Protein AF-A0AAE0WVE8-F1 (afdb_monomer_lite)

pLDDT: mean 78.85, std 18.64, range [25.7, 98.19]

Organism: NCBI:txid574656

Foldseek 3Di:
DDPQVLQPALQAWGWDDWDPPPPPPDDTDTDTDDADPAWQLVVLVVCVFQFADQLVLLQQLLSLLLSQCCQQQQFHDPQLPCLDPPPVGHHDPPAFHKAQQDDAGNQWGAHAFDDDPPDDTAPGGHIHGDDSPQMDTAPHQVGKDALCVRPPPPCPVPPRLLFALLNDPPRPHVIDGRQHLRVLLSSLQNSLCNQGSDGVLLLLLQWDQDPVSPVRRPPDSVVPDVVVSLVSLQSLLDPPGDPPHHHQLNSGDPVHDSLSSVLSVLSSHRDPSRHGSSVSSSVSSQVVQQVLLVVLPAHPVRLVVLVVQLVVLVVVLVVCVVVVVPPSNVCSVPPVNVVSVVVNVSSVVSQSVNPHSPPDDDDDDDDDDDDD

Sequence (372 aa):
MDVGDLLNHPNLVQLLEYDDTDGTRTSKRTKWEYCNAGTLNQLILVQDGEGLPESFIWHTIISLLRASTYLVTGRQALTATDCQLADDLEPIRGWKPISHNFIHPANVFYCHPKPVAGFKNLTYGTCKLGNFEKCTVFKNWNDKRDVIQLWDQDLEGEYTGYEAPELSSYWPQAEIAPGGLGDVWSIGACAVAMMTSRPIWELVMRQDITSDMISRRDEDWRTVVPTERFNRLAAMCRPDLPAGCTTLQQALPFTYSPVLRSIVEQMVFPGQYRPPPEFLLPQVMEEFALHCGRAEGLSLRAMDDVREQLIDAQAELVMTREAGDAETAKTLRSDTIPLLEERLANGVRGQDTYGSAEEYVSDLEIEDAVLG

Structure (mmCIF, N/CA/C/O backbone):
data_AF-A0AAE0WVE8-F1
#
_entry.id   AF-A0AAE0WVE8-F1
#
loop_
_atom_site.group_PDB
_atom_site.id
_atom_site.type_symbol
_atom_site.label_atom_id
_atom_site.label_alt_id
_atom_site.label_comp_id
_atom_site.label_asym_id
_atom_site.label_entity_id
_atom_site.label_seq_id
_atom_site.pdbx_PDB_ins_code
_atom_site.Cartn_x
_atom_site.Cartn_y
_atom_site.Cartn_z
_atom_site.occupancy
_atom_site.B_iso_or_equiv
_atom_site.auth_seq_id
_atom_site.auth_comp_id
_atom_site.auth_asym_id
_atom_site.auth_atom_id
_atom_site.pdbx_PDB_model_num
ATOM 1 N N . MET A 1 1 ? 1.994 0.041 27.820 1.00 57.38 1 MET A N 1
ATOM 2 C CA . MET A 1 1 ? 1.222 -0.317 26.623 1.00 57.38 1 MET A CA 1
ATOM 3 C C . MET A 1 1 ? 1.237 -1.824 26.565 1.00 57.38 1 MET A C 1
ATOM 5 O O . MET A 1 1 ? 2.333 -2.381 26.598 1.00 57.38 1 MET A O 1
ATOM 9 N N . ASP A 1 2 ? 0.067 -2.450 26.635 1.00 64.19 2 ASP A N 1
ATOM 10 C CA . ASP A 1 2 ? -0.045 -3.890 26.413 1.00 64.19 2 ASP A CA 1
ATOM 11 C C . ASP A 1 2 ? 0.193 -4.181 24.918 1.00 64.19 2 ASP A C 1
ATOM 13 O O . ASP A 1 2 ? -0.050 -3.322 24.069 1.00 64.19 2 ASP A O 1
ATOM 17 N N . VAL A 1 3 ? 0.698 -5.367 24.578 1.00 64.69 3 VAL A N 1
ATOM 18 C CA . VAL A 1 3 ? 0.925 -5.769 23.178 1.00 64.69 3 VAL A CA 1
ATOM 19 C C . VAL A 1 3 ? -0.407 -5.853 22.424 1.00 64.69 3 VAL A C 1
ATOM 21 O O . VAL A 1 3 ? -0.454 -5.538 21.237 1.00 64.69 3 VAL A O 1
ATOM 24 N N . GLY A 1 4 ? -1.497 -6.207 23.116 1.00 62.56 4 GLY A N 1
ATOM 25 C CA . GLY A 1 4 ? -2.850 -6.201 22.550 1.00 62.56 4 GLY A CA 1
ATOM 26 C C . GLY A 1 4 ? -3.325 -4.808 22.119 1.00 62.56 4 GLY A C 1
ATOM 27 O O . GLY A 1 4 ? -3.967 -4.679 21.079 1.00 62.56 4 GLY A O 1
ATOM 28 N N . ASP A 1 5 ? -2.934 -3.759 22.850 1.00 71.38 5 ASP A N 1
ATOM 29 C CA . ASP A 1 5 ? -3.285 -2.370 22.519 1.00 71.38 5 ASP A CA 1
ATOM 30 C C . ASP A 1 5 ? -2.482 -1.835 21.323 1.00 71.38 5 ASP A C 1
ATOM 32 O O . ASP A 1 5 ? -2.934 -0.923 20.631 1.00 71.38 5 ASP A O 1
ATOM 36 N N . LEU A 1 6 ? -1.290 -2.396 21.077 1.00 78.94 6 LEU A N 1
ATOM 37 C CA . LEU A 1 6 ? -0.384 -1.968 20.006 1.00 78.94 6 LEU A CA 1
ATOM 38 C C . LEU A 1 6 ? -0.933 -2.286 18.610 1.00 78.94 6 LEU A C 1
ATOM 40 O O . LEU A 1 6 ? -0.649 -1.566 17.660 1.00 78.94 6 LEU A O 1
ATOM 44 N N . LEU A 1 7 ? -1.680 -3.384 18.474 1.00 82.94 7 LEU A N 1
ATOM 45 C CA . LEU A 1 7 ? -2.221 -3.866 17.196 1.00 82.94 7 LEU A CA 1
ATOM 46 C C . LEU A 1 7 ? -3.741 -3.678 17.111 1.00 82.94 7 LEU A C 1
ATOM 48 O O . LEU A 1 7 ? -4.426 -4.391 16.376 1.00 82.94 7 LEU A O 1
ATOM 52 N N . ASN A 1 8 ? -4.274 -2.720 17.868 1.00 85.50 8 ASN A N 1
ATOM 53 C CA . ASN A 1 8 ? -5.694 -2.407 17.884 1.00 85.50 8 ASN A CA 1
ATOM 54 C C . ASN A 1 8 ? -6.029 -1.354 16.815 1.00 85.50 8 ASN A C 1
ATOM 56 O O . ASN A 1 8 ? -6.117 -0.159 17.099 1.00 85.50 8 ASN A O 1
ATOM 60 N N . HIS A 1 9 ? -6.180 -1.807 15.569 1.00 89.44 9 HIS A N 1
ATOM 61 C CA . HIS A 1 9 ? -6.560 -0.971 14.431 1.00 89.44 9 HIS A CA 1
ATOM 62 C C . HIS A 1 9 ? -7.439 -1.774 13.452 1.00 89.44 9 HIS A C 1
ATOM 64 O O . HIS A 1 9 ? -7.144 -2.944 13.197 1.00 89.44 9 HIS A O 1
ATOM 70 N N . PRO A 1 10 ? -8.493 -1.186 12.846 1.00 90.12 10 PRO A N 1
ATOM 71 C CA . PRO A 1 10 ? -9.434 -1.914 11.984 1.00 90.12 10 PRO A CA 1
ATOM 72 C C . PRO A 1 10 ? -8.790 -2.576 10.758 1.00 90.12 10 PRO A C 1
ATOM 74 O O . PRO A 1 10 ? -9.297 -3.589 10.281 1.00 90.12 10 PRO A O 1
ATOM 77 N N . ASN A 1 11 ? -7.676 -2.029 10.263 1.00 94.38 11 ASN A N 1
ATOM 78 C CA . ASN A 1 11 ? -6.908 -2.592 9.147 1.00 94.38 11 ASN A CA 1
ATOM 79 C C . ASN A 1 11 ? -5.684 -3.417 9.579 1.00 94.38 11 ASN A C 1
ATOM 81 O O . ASN A 1 11 ? -4.836 -3.711 8.741 1.00 94.38 11 ASN A O 1
ATOM 85 N N . LEU A 1 12 ? -5.571 -3.796 10.854 1.00 95.12 12 LEU A N 1
ATOM 86 C CA . LEU A 1 12 ? -4.576 -4.756 11.337 1.00 95.12 12 LEU A CA 1
ATOM 87 C C . LEU A 1 12 ? -5.271 -6.036 11.814 1.00 95.12 12 LEU A C 1
ATOM 89 O O . LEU A 1 12 ? -6.396 -6.001 12.316 1.00 95.12 12 LEU A O 1
ATOM 93 N N . VAL A 1 13 ? -4.604 -7.178 11.644 1.00 94.75 13 VAL A N 1
ATOM 94 C CA . VAL A 1 13 ? -5.034 -8.440 12.260 1.00 94.75 13 VAL A CA 1
ATOM 95 C C . VAL A 1 13 ? -4.760 -8.356 13.759 1.00 94.75 13 VAL A C 1
ATOM 97 O O . VAL A 1 13 ? -3.609 -8.220 14.180 1.00 94.75 13 VAL A O 1
ATOM 100 N N . GLN A 1 14 ? -5.817 -8.439 14.564 1.00 91.88 14 GLN A N 1
ATOM 101 C CA . GLN A 1 14 ? -5.716 -8.225 16.004 1.00 91.88 14 GLN A CA 1
ATOM 102 C C . GLN A 1 14 ? -5.069 -9.423 16.716 1.00 91.88 14 GLN A C 1
ATOM 104 O O . GLN A 1 14 ? -5.429 -10.580 16.475 1.00 91.88 14 GLN A O 1
ATOM 109 N N . LEU A 1 15 ? -4.148 -9.145 17.643 1.00 90.69 15 LEU A N 1
ATOM 110 C CA . LEU A 1 15 ? -3.674 -10.129 18.615 1.00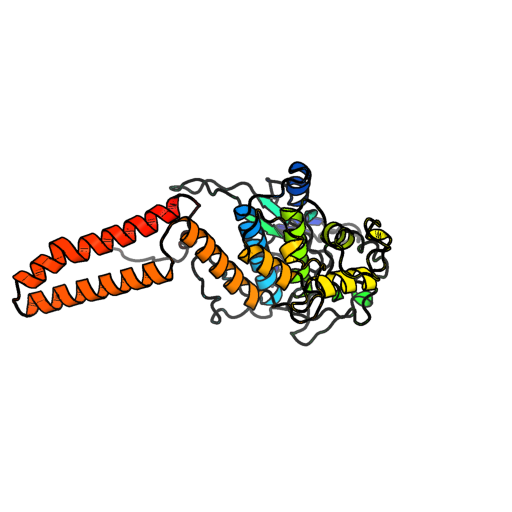 90.69 15 LEU A CA 1
ATOM 111 C C . LEU A 1 15 ? -4.709 -10.244 19.742 1.00 90.69 15 LEU A C 1
ATOM 113 O O . LEU A 1 15 ? -4.955 -9.276 20.457 1.00 90.69 15 LEU A O 1
ATOM 117 N N . LEU A 1 16 ? -5.314 -11.421 19.892 1.00 89.88 16 LEU A N 1
ATOM 118 C CA . LEU A 1 16 ? -6.364 -11.680 20.882 1.00 89.88 16 LEU A CA 1
ATOM 119 C C . LEU A 1 16 ? -5.794 -12.177 22.211 1.00 89.88 16 LEU A C 1
ATOM 121 O O . LEU A 1 16 ? -6.296 -11.827 23.273 1.00 89.88 16 LEU A O 1
ATOM 125 N N . GLU A 1 17 ? -4.768 -13.025 22.151 1.00 86.38 17 GLU A N 1
ATOM 126 C CA . GLU A 1 17 ? -4.174 -13.633 23.340 1.00 86.38 17 GLU A CA 1
ATOM 127 C C . GLU A 1 17 ? -2.689 -13.904 23.110 1.00 86.38 17 GLU A C 1
ATOM 129 O O . GLU A 1 17 ? -2.288 -14.401 22.052 1.00 86.38 17 GLU A O 1
ATOM 134 N N . TYR A 1 18 ? -1.882 -13.607 24.124 1.00 83.69 18 TYR A N 1
ATOM 135 C CA . TYR A 1 18 ? -0.473 -13.968 24.188 1.00 83.69 18 TYR A CA 1
ATOM 136 C C . TYR A 1 18 ? -0.259 -14.821 25.435 1.00 83.69 18 TYR A C 1
ATOM 138 O O . TYR A 1 18 ? -0.449 -14.345 26.554 1.00 83.69 18 TYR A O 1
ATOM 146 N N . ASP A 1 19 ? 0.114 -16.082 25.229 1.00 79.25 19 ASP A N 1
ATOM 147 C CA . ASP A 1 19 ? 0.373 -17.026 26.305 1.00 79.25 19 ASP A CA 1
ATOM 148 C C . ASP A 1 19 ? 1.883 -17.272 26.450 1.00 79.25 19 ASP A C 1
ATOM 150 O O . ASP A 1 19 ? 2.543 -17.796 25.543 1.00 79.25 19 ASP A O 1
ATOM 154 N N . ASP A 1 20 ? 2.414 -16.871 27.607 1.00 70.88 20 ASP A N 1
ATOM 155 C CA . ASP A 1 20 ? 3.811 -17.055 28.028 1.00 70.88 20 ASP A CA 1
ATOM 156 C C . ASP A 1 20 ? 3.927 -18.060 29.192 1.00 70.88 20 ASP A C 1
ATOM 158 O O . ASP A 1 20 ? 4.916 -18.057 29.925 1.00 70.88 20 ASP A O 1
ATOM 162 N N . THR A 1 21 ? 2.896 -18.887 29.431 1.00 59.44 21 THR A N 1
ATOM 163 C CA . THR A 1 21 ? 2.769 -19.657 30.685 1.00 59.44 21 THR A CA 1
ATOM 164 C C . THR A 1 21 ? 3.614 -20.923 30.807 1.00 59.44 21 THR A C 1
ATOM 166 O O . THR A 1 21 ? 3.564 -21.568 31.853 1.00 59.44 21 THR A O 1
ATOM 169 N N . ASP A 1 22 ? 4.499 -21.237 29.862 1.00 53.44 22 ASP A N 1
ATOM 170 C CA . ASP A 1 22 ? 5.441 -22.343 30.042 1.00 53.44 22 ASP A CA 1
ATOM 171 C C . ASP A 1 22 ? 6.838 -21.824 30.402 1.00 53.44 22 ASP A C 1
ATOM 173 O O . ASP A 1 22 ? 7.699 -21.603 29.547 1.00 53.44 22 ASP A O 1
ATOM 177 N N . GLY A 1 23 ? 7.116 -21.752 31.713 1.00 53.97 23 GLY A N 1
ATOM 178 C CA . GLY A 1 23 ? 8.468 -21.603 32.283 1.00 53.97 23 GLY A CA 1
ATOM 179 C C . GLY A 1 23 ? 9.484 -22.653 31.783 1.00 53.97 23 GLY A C 1
ATOM 180 O O . GLY A 1 23 ? 10.673 -22.582 32.093 1.00 53.97 23 GLY A O 1
ATOM 181 N N . THR A 1 24 ? 9.037 -23.608 30.966 1.00 56.47 24 THR A N 1
ATOM 182 C CA . THR A 1 24 ? 9.818 -24.505 30.117 1.00 56.47 24 THR A CA 1
ATOM 183 C C . THR A 1 24 ? 9.923 -23.985 28.676 1.00 56.47 24 THR A C 1
ATOM 185 O O . THR A 1 24 ? 9.326 -24.557 27.775 1.00 56.47 24 THR A O 1
ATOM 188 N N . ARG A 1 25 ? 10.706 -22.922 28.456 1.00 54.53 25 ARG A N 1
ATOM 189 C CA . ARG A 1 25 ? 11.501 -22.536 27.256 1.00 54.53 25 ARG A CA 1
ATOM 190 C C . ARG A 1 25 ? 11.090 -22.907 25.803 1.00 54.53 25 ARG A C 1
ATOM 192 O O . ARG A 1 25 ? 11.919 -22.685 24.927 1.00 54.53 25 ARG A O 1
ATOM 199 N N . THR A 1 26 ? 9.914 -23.455 25.485 1.00 56.06 26 THR A N 1
ATOM 200 C CA . THR A 1 26 ? 9.735 -24.202 24.217 1.00 56.06 26 THR A CA 1
ATOM 201 C C . THR A 1 26 ? 8.482 -23.924 23.390 1.00 56.06 26 THR A C 1
ATOM 203 O O . THR A 1 26 ? 8.508 -24.273 22.214 1.00 56.06 26 THR A O 1
ATOM 206 N N . SER A 1 27 ? 7.447 -23.215 23.859 1.00 58.38 27 SER A N 1
ATOM 207 C CA . SER A 1 27 ? 6.465 -22.662 22.907 1.00 58.38 27 SER A CA 1
ATOM 208 C C . SER A 1 27 ? 5.710 -21.456 23.447 1.00 58.38 27 SER A C 1
ATOM 210 O O . SER A 1 27 ? 4.809 -21.606 24.265 1.00 58.38 27 SER A O 1
ATOM 212 N N . LYS A 1 28 ? 6.031 -20.269 22.927 1.00 73.56 28 LYS A N 1
ATOM 213 C CA . LYS A 1 28 ? 5.151 -19.101 23.023 1.00 73.56 28 LYS A CA 1
ATOM 214 C C . LYS A 1 28 ? 3.981 -19.310 22.071 1.00 73.56 28 LYS A C 1
ATOM 216 O O . LYS A 1 28 ? 4.210 -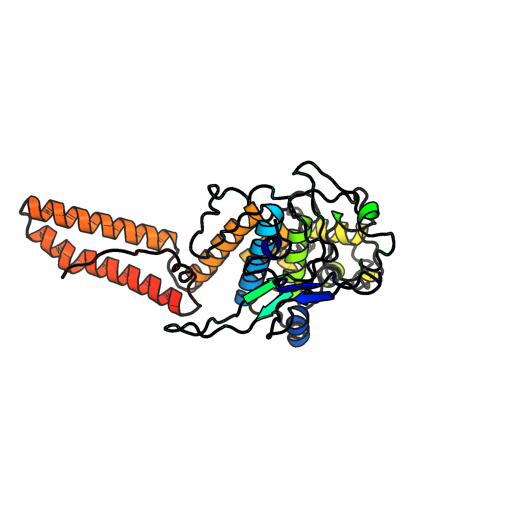19.652 20.908 1.00 73.56 28 LYS A O 1
ATOM 221 N N . ARG A 1 29 ? 2.747 -19.128 22.539 1.00 81.69 29 ARG A N 1
ATOM 222 C CA . ARG A 1 29 ? 1.551 -19.261 21.695 1.00 81.69 29 ARG A CA 1
ATOM 223 C C . ARG A 1 29 ? 0.850 -17.919 21.588 1.00 81.69 29 ARG A C 1
ATOM 225 O O . ARG A 1 29 ? 0.619 -17.244 22.583 1.00 81.69 29 ARG A O 1
ATOM 232 N N . THR A 1 30 ? 0.508 -17.546 20.364 1.00 86.75 30 THR A N 1
ATOM 233 C CA . THR A 1 30 ? -0.283 -16.353 20.069 1.00 86.75 30 THR A CA 1
ATOM 234 C C . THR A 1 30 ? -1.596 -16.774 19.431 1.00 86.75 30 THR A C 1
ATOM 236 O O . THR A 1 30 ? -1.623 -17.675 18.588 1.00 86.75 30 THR A O 1
ATOM 239 N N . LYS A 1 31 ? -2.697 -16.148 19.848 1.00 90.19 31 LYS A N 1
ATOM 240 C CA . LYS A 1 31 ? -4.003 -16.283 19.199 1.00 90.19 31 LYS A CA 1
ATOM 241 C C . LYS A 1 31 ? -4.309 -14.983 18.481 1.00 90.19 31 LYS A C 1
ATOM 243 O O . LYS A 1 31 ? -4.290 -13.917 19.090 1.00 90.19 31 LYS A O 1
ATOM 248 N N . TRP A 1 32 ? -4.605 -15.094 17.197 1.00 92.75 32 TRP A N 1
ATOM 249 C CA . TRP A 1 32 ? -4.880 -13.967 16.317 1.00 92.75 32 TRP A CA 1
ATOM 250 C C . TRP A 1 32 ? -6.325 -14.013 15.842 1.00 92.75 32 TRP A C 1
ATOM 252 O O . TRP A 1 32 ? -6.947 -15.079 15.804 1.00 92.75 32 TRP A O 1
ATOM 262 N N . GLU A 1 33 ? -6.852 -12.854 15.473 1.00 92.81 33 GLU A N 1
ATOM 263 C CA . GLU A 1 33 ? -8.136 -12.740 14.800 1.00 92.81 33 GLU A CA 1
ATOM 264 C C . GLU A 1 33 ? -8.178 -13.604 13.531 1.00 92.81 33 GLU A C 1
ATOM 266 O O . GLU A 1 33 ? -7.255 -13.610 12.715 1.00 92.81 33 GLU A O 1
ATOM 271 N N . TYR A 1 34 ? -9.285 -14.324 13.348 1.00 94.62 34 TYR A N 1
ATOM 272 C CA . TYR A 1 34 ? -9.511 -15.133 12.159 1.00 94.62 34 TYR A CA 1
ATOM 273 C C . TYR A 1 34 ? -10.196 -14.318 11.055 1.00 94.62 34 TYR A C 1
ATOM 275 O O . TYR A 1 34 ? -11.358 -13.928 11.186 1.00 94.62 34 TYR A O 1
ATOM 283 N N . CYS A 1 35 ? -9.488 -14.111 9.945 1.00 95.25 35 CYS A N 1
ATOM 284 C CA . CYS A 1 35 ? -10.018 -13.456 8.751 1.00 95.25 35 CYS A CA 1
ATOM 285 C C . CYS A 1 35 ? -10.673 -14.489 7.822 1.00 95.25 35 CYS A C 1
ATOM 287 O O . CYS A 1 35 ? -10.005 -15.359 7.263 1.00 95.25 35 CYS A O 1
ATOM 289 N N . ASN A 1 36 ? -11.996 -14.418 7.677 1.00 94.44 36 ASN A N 1
ATOM 290 C CA . ASN A 1 36 ? -12.802 -15.492 7.092 1.00 94.44 36 ASN A CA 1
ATOM 291 C C . ASN A 1 36 ? -13.015 -15.417 5.568 1.00 94.44 36 ASN A C 1
ATOM 293 O O . ASN A 1 36 ? -13.713 -16.278 5.042 1.00 94.44 36 ASN A O 1
ATOM 297 N N . ALA A 1 37 ? -12.438 -14.434 4.865 1.00 94.06 37 ALA A N 1
ATOM 298 C CA . ALA A 1 37 ? -12.551 -14.294 3.406 1.00 94.06 37 ALA A CA 1
ATOM 299 C C . ALA A 1 37 ? -11.226 -14.547 2.656 1.00 94.06 37 ALA A C 1
ATOM 301 O O . ALA A 1 37 ? -11.127 -14.266 1.463 1.00 94.06 37 ALA A O 1
ATOM 302 N N . GLY A 1 38 ? -10.222 -15.113 3.335 1.00 94.94 38 GLY A N 1
ATOM 303 C CA . GLY A 1 38 ? -8.957 -15.509 2.716 1.00 94.94 38 GLY A CA 1
ATOM 304 C C . GLY A 1 38 ? -7.943 -14.372 2.586 1.00 94.94 38 GLY A C 1
ATOM 305 O O . GLY A 1 38 ? -8.006 -13.378 3.314 1.00 94.94 38 GLY A O 1
ATOM 306 N N . THR A 1 39 ? -6.977 -14.545 1.681 1.00 97.19 39 THR A N 1
ATOM 307 C CA . THR A 1 39 ? -5.876 -13.592 1.456 1.00 97.19 39 THR A CA 1
ATOM 308 C C . THR A 1 39 ? -5.894 -12.994 0.056 1.00 97.19 39 THR A C 1
ATOM 310 O O . THR A 1 39 ? -6.445 -13.578 -0.881 1.00 97.19 39 THR A O 1
ATOM 313 N N . LEU A 1 40 ? -5.228 -11.850 -0.121 1.00 97.12 40 LEU A N 1
ATOM 314 C CA . LEU A 1 40 ? -5.066 -11.225 -1.435 1.00 97.12 40 LEU A CA 1
ATOM 315 C C . LEU A 1 40 ? -4.391 -12.168 -2.436 1.00 97.12 40 LEU A C 1
ATOM 317 O O . LEU A 1 40 ? -4.772 -12.202 -3.603 1.00 97.12 40 LEU A O 1
ATOM 321 N N . ASN A 1 41 ? -3.441 -12.986 -1.977 1.00 95.75 41 ASN A N 1
ATOM 322 C CA . ASN A 1 41 ? -2.783 -13.978 -2.822 1.00 95.75 41 ASN A CA 1
ATOM 323 C C . ASN A 1 41 ? -3.784 -14.968 -3.436 1.00 95.75 41 ASN A C 1
ATOM 325 O O . ASN A 1 41 ? -3.694 -15.283 -4.618 1.00 95.75 41 ASN A O 1
ATOM 329 N N . GLN A 1 42 ? -4.761 -15.437 -2.654 1.00 95.06 42 GLN A N 1
ATOM 330 C CA . GLN A 1 42 ? -5.795 -16.346 -3.154 1.00 95.06 42 GLN A CA 1
ATOM 331 C C . GLN A 1 42 ? -6.666 -15.669 -4.216 1.00 95.06 42 GLN A C 1
ATOM 333 O O . GLN A 1 42 ? -6.972 -16.290 -5.229 1.00 95.06 42 GLN A O 1
ATOM 338 N N . LEU A 1 43 ? -7.016 -14.393 -4.024 1.00 93.25 43 LEU A N 1
ATOM 339 C CA . LEU A 1 43 ? -7.802 -13.631 -4.998 1.00 93.25 43 LEU A CA 1
ATOM 340 C C . LEU A 1 43 ? -7.037 -13.408 -6.306 1.00 93.25 43 LEU A C 1
ATOM 342 O O . LEU A 1 43 ? -7.594 -13.633 -7.377 1.00 93.25 43 LEU A O 1
ATOM 346 N N . ILE A 1 44 ? -5.760 -13.023 -6.226 1.00 93.56 44 ILE A N 1
ATOM 347 C CA . ILE A 1 44 ? -4.899 -12.811 -7.399 1.00 93.56 44 ILE A CA 1
ATOM 348 C C . ILE A 1 44 ? -4.769 -14.094 -8.230 1.00 93.56 44 ILE A C 1
ATOM 350 O O . ILE A 1 44 ? -4.879 -14.038 -9.454 1.00 93.56 44 ILE A O 1
ATOM 354 N N . LEU A 1 45 ? -4.583 -15.245 -7.573 1.00 91.12 45 LEU A N 1
ATOM 355 C CA . LEU A 1 45 ? -4.453 -16.543 -8.243 1.00 91.12 45 LEU A CA 1
ATOM 356 C C . LEU A 1 45 ? -5.729 -16.976 -8.982 1.00 91.12 45 LEU A C 1
ATOM 358 O O . LEU A 1 45 ? -5.637 -17.704 -9.964 1.00 91.12 45 LEU A O 1
ATOM 362 N N . VAL A 1 46 ? -6.909 -16.543 -8.527 1.00 89.81 46 VAL A N 1
ATOM 363 C CA . VAL A 1 46 ? -8.198 -16.905 -9.145 1.00 89.81 46 VAL A CA 1
ATOM 364 C C . VAL A 1 46 ? -8.495 -16.089 -10.409 1.00 89.81 46 VAL A C 1
ATOM 366 O O . VAL A 1 46 ? -9.231 -16.569 -11.264 1.00 89.81 46 VAL A O 1
ATOM 369 N N . GLN A 1 47 ? -7.931 -14.885 -10.559 1.00 84.31 47 GLN A N 1
ATOM 370 C CA . GLN A 1 47 ? -8.241 -13.985 -11.684 1.00 84.31 47 GLN A CA 1
ATOM 371 C C . GLN A 1 47 ? -7.541 -14.334 -13.012 1.00 84.31 47 GLN A C 1
ATOM 373 O O . GLN A 1 47 ? -7.774 -13.646 -13.996 1.00 84.31 47 GLN A O 1
ATOM 378 N N . ASP A 1 48 ? -6.661 -15.342 -13.051 1.00 79.50 48 ASP A N 1
ATOM 379 C CA . ASP A 1 48 ? -5.985 -15.867 -14.261 1.00 79.50 48 ASP A CA 1
ATOM 380 C C . ASP A 1 48 ? -5.488 -14.809 -15.284 1.00 79.50 48 ASP A C 1
ATOM 382 O O . ASP A 1 48 ? -5.520 -15.010 -16.496 1.00 79.50 48 ASP A O 1
ATOM 386 N N . GLY A 1 49 ? -5.007 -13.653 -14.809 1.00 78.44 49 GLY A N 1
ATOM 387 C CA . GLY A 1 49 ? -4.466 -12.586 -15.662 1.00 78.44 49 GLY A CA 1
ATOM 388 C C . GLY A 1 49 ? -5.428 -11.454 -16.035 1.00 78.44 49 GLY A C 1
ATOM 389 O O . GLY A 1 49 ? -4.975 -10.501 -16.668 1.00 78.44 49 GLY A O 1
ATOM 390 N N . GLU A 1 50 ? -6.702 -11.505 -15.638 1.00 85.62 50 GLU A N 1
ATOM 391 C CA . GLU A 1 50 ? -7.682 -10.438 -15.919 1.00 85.62 50 GLU A CA 1
ATOM 392 C C . GLU A 1 50 ? -7.557 -9.225 -14.976 1.00 85.62 50 GLU A C 1
ATOM 394 O O . GLU A 1 50 ? -8.110 -8.161 -15.257 1.00 85.62 50 GLU A O 1
ATOM 399 N N . GLY A 1 51 ? -6.778 -9.355 -13.897 1.00 92.88 51 GLY A N 1
ATOM 400 C CA . GLY A 1 51 ? -6.651 -8.333 -12.859 1.00 92.88 51 GLY A CA 1
ATOM 401 C C . GLY A 1 51 ? -7.912 -8.203 -11.993 1.00 92.88 51 GLY A C 1
ATOM 402 O O . GLY A 1 51 ? -8.981 -8.718 -12.302 1.00 92.88 51 GLY A O 1
ATOM 403 N N . LEU A 1 52 ? -7.791 -7.537 -10.846 1.00 95.56 52 LEU A N 1
ATOM 404 C CA . LEU A 1 52 ? -8.912 -7.289 -9.935 1.00 95.56 52 LEU A CA 1
ATOM 405 C C . LEU A 1 52 ? -9.664 -6.000 -10.313 1.00 95.56 52 LEU A C 1
ATOM 407 O O . LEU A 1 52 ? -9.068 -5.102 -10.917 1.00 95.56 52 LEU A O 1
ATOM 411 N N . PRO A 1 53 ? -10.949 -5.859 -9.927 1.00 94.62 53 PRO A N 1
ATOM 412 C CA . PRO A 1 53 ? -11.704 -4.627 -10.142 1.00 94.62 53 PRO A CA 1
ATOM 413 C C . PRO A 1 53 ? -11.014 -3.409 -9.518 1.00 94.62 53 PRO A C 1
ATOM 415 O O . PRO A 1 53 ? -10.561 -3.466 -8.375 1.00 94.62 53 PRO A O 1
ATOM 418 N N . GLU A 1 54 ? -10.992 -2.283 -10.232 1.00 95.12 54 GLU A N 1
ATOM 419 C CA . GLU A 1 54 ? -10.329 -1.052 -9.779 1.00 95.12 54 GLU A CA 1
ATOM 420 C C . GLU A 1 54 ? -10.822 -0.581 -8.399 1.00 95.12 54 GLU A C 1
ATOM 422 O O . GLU A 1 54 ? -10.020 -0.255 -7.526 1.00 95.12 54 GLU A O 1
ATOM 427 N N . SER A 1 55 ? -12.130 -0.638 -8.143 1.00 92.44 55 SER A N 1
ATOM 428 C CA . SER A 1 55 ? -12.720 -0.307 -6.838 1.00 92.44 55 SER A CA 1
ATOM 429 C C . SER A 1 55 ? -12.184 -1.174 -5.690 1.00 92.44 55 SER A C 1
ATOM 431 O O . SER A 1 55 ? -12.020 -0.690 -4.570 1.00 92.44 55 SER A O 1
ATOM 433 N N . PHE A 1 56 ? -11.871 -2.447 -5.954 1.00 94.50 56 PHE A N 1
ATOM 434 C CA . PHE A 1 56 ? -11.271 -3.346 -4.964 1.00 94.50 56 PHE A CA 1
ATOM 435 C C . PHE A 1 56 ? -9.795 -3.009 -4.703 1.00 94.50 56 PHE A C 1
ATOM 437 O O . PHE A 1 56 ? -9.315 -3.111 -3.569 1.00 94.50 56 PHE A O 1
ATOM 444 N N . ILE A 1 57 ? -9.082 -2.570 -5.743 1.00 97.38 57 ILE A N 1
ATOM 445 C CA . ILE A 1 57 ? -7.694 -2.109 -5.642 1.00 97.38 57 ILE A CA 1
ATOM 446 C C . ILE A 1 57 ? -7.619 -0.864 -4.759 1.00 97.38 57 ILE A C 1
ATOM 448 O O . ILE A 1 57 ? -6.836 -0.850 -3.810 1.00 97.38 57 ILE A O 1
ATOM 452 N N . TRP A 1 58 ? -8.484 0.127 -5.000 1.00 95.75 58 TRP A N 1
ATOM 453 C CA . TRP A 1 58 ? -8.593 1.317 -4.152 1.00 95.75 58 TRP A CA 1
ATOM 454 C C . TRP A 1 58 ? -8.870 0.959 -2.693 1.00 95.75 58 TRP A C 1
ATOM 456 O O . TRP A 1 58 ? -8.137 1.392 -1.804 1.00 95.75 58 TRP A O 1
ATOM 466 N N . HIS A 1 59 ? -9.869 0.103 -2.450 1.00 93.88 59 HIS A N 1
ATOM 467 C CA . HIS A 1 59 ? -10.204 -0.380 -1.110 1.00 93.88 59 HIS A CA 1
ATOM 468 C C . HIS A 1 59 ? -8.991 -0.994 -0.389 1.00 93.88 59 HIS A C 1
ATOM 470 O O . HIS A 1 59 ? -8.738 -0.696 0.783 1.00 93.88 59 HIS A O 1
ATOM 476 N N . THR A 1 60 ? -8.222 -1.825 -1.094 1.00 97.19 60 THR A N 1
ATOM 477 C CA . THR A 1 60 ? -7.044 -2.500 -0.538 1.00 97.19 60 THR A CA 1
ATOM 478 C C . THR A 1 60 ? -5.902 -1.517 -0.271 1.00 97.19 60 THR A C 1
ATOM 480 O O . THR A 1 60 ? -5.353 -1.522 0.829 1.00 97.19 60 THR A O 1
ATOM 483 N N . ILE A 1 61 ? -5.572 -0.633 -1.224 1.00 97.81 61 ILE A N 1
ATOM 484 C CA . ILE A 1 61 ? -4.508 0.374 -1.061 1.00 97.81 61 ILE A CA 1
ATOM 485 C C . ILE A 1 61 ? -4.813 1.289 0.127 1.00 97.81 61 ILE A C 1
ATOM 487 O O . ILE A 1 61 ? -3.959 1.458 0.994 1.00 97.81 61 ILE A O 1
ATOM 491 N N . ILE A 1 62 ? -6.032 1.832 0.203 1.00 94.50 62 ILE A N 1
ATOM 492 C CA . ILE A 1 62 ? -6.452 2.715 1.301 1.00 94.50 62 ILE A CA 1
ATOM 493 C C . ILE A 1 62 ? -6.338 1.981 2.638 1.00 94.50 62 ILE A C 1
ATOM 495 O O . ILE A 1 62 ? -5.767 2.514 3.586 1.00 94.50 62 ILE A O 1
ATOM 499 N N . SER A 1 63 ? -6.826 0.741 2.716 1.00 94.75 63 SER A N 1
ATOM 500 C CA . SER A 1 63 ? -6.769 -0.058 3.945 1.00 94.75 63 SER A CA 1
ATOM 501 C C . SER A 1 63 ? -5.335 -0.311 4.416 1.00 94.75 63 SER A C 1
ATOM 503 O O . SER A 1 63 ? -5.046 -0.184 5.606 1.00 94.75 63 SER A O 1
ATOM 505 N N . LEU A 1 64 ? -4.423 -0.638 3.497 1.00 97.56 64 LEU A N 1
ATOM 506 C CA . LEU A 1 64 ? -3.018 -0.879 3.828 1.00 97.56 64 LEU A CA 1
ATOM 507 C C . LEU A 1 64 ? -2.274 0.410 4.186 1.00 97.56 64 LEU A C 1
ATOM 509 O O . LEU A 1 64 ? -1.480 0.402 5.124 1.00 97.56 64 LEU A O 1
ATOM 513 N N . LEU A 1 65 ? -2.559 1.521 3.501 1.00 95.88 65 LEU A N 1
ATOM 514 C CA . LEU A 1 65 ? -2.003 2.827 3.853 1.00 95.88 65 LEU A CA 1
ATOM 515 C C . LEU A 1 65 ? -2.487 3.284 5.230 1.00 95.88 65 LEU A C 1
ATOM 517 O O . LEU A 1 65 ? -1.671 3.749 6.013 1.00 95.88 65 LEU A O 1
ATOM 521 N N . ARG A 1 66 ? -3.760 3.064 5.586 1.00 92.94 66 ARG A N 1
ATOM 522 C CA . ARG A 1 66 ? -4.259 3.325 6.948 1.00 92.94 66 ARG A CA 1
ATOM 523 C C . ARG A 1 66 ? -3.496 2.525 7.999 1.00 92.94 66 ARG A C 1
ATOM 525 O O . ARG A 1 66 ? -3.040 3.087 8.990 1.00 92.94 66 ARG A O 1
ATOM 532 N N . ALA A 1 67 ? -3.311 1.227 7.756 1.00 95.00 67 ALA A N 1
ATOM 533 C CA . ALA A 1 67 ? -2.526 0.365 8.636 1.00 95.00 67 ALA A CA 1
ATOM 534 C C . ALA A 1 67 ? -1.066 0.841 8.766 1.00 95.00 67 ALA A C 1
ATOM 536 O O . ALA A 1 67 ? -0.545 0.921 9.876 1.00 95.00 67 ALA A O 1
ATOM 537 N N . SER A 1 68 ? -0.419 1.194 7.653 1.00 95.62 68 SER A N 1
ATOM 538 C CA . SER A 1 68 ? 0.965 1.684 7.641 1.00 95.62 68 SER A CA 1
ATOM 539 C C . SER A 1 68 ? 1.101 3.037 8.352 1.00 95.62 68 SER A C 1
ATOM 541 O O . SER A 1 68 ? 1.968 3.185 9.212 1.00 95.62 68 SER A O 1
ATOM 543 N N . THR A 1 69 ? 0.196 3.986 8.099 1.00 93.19 69 THR A N 1
ATOM 544 C CA . THR A 1 69 ? 0.144 5.278 8.801 1.00 93.19 69 THR A CA 1
ATOM 545 C C . THR A 1 69 ? -0.026 5.086 10.306 1.00 93.19 69 THR A C 1
ATOM 547 O O . THR A 1 69 ? 0.686 5.725 11.083 1.00 93.19 69 THR A O 1
ATOM 550 N N . TYR A 1 70 ? -0.907 4.178 10.740 1.00 93.00 70 TYR A N 1
ATOM 551 C CA . TYR A 1 70 ? -1.067 3.843 12.157 1.00 93.00 70 TYR A CA 1
ATOM 552 C C . TYR A 1 70 ? 0.228 3.282 12.764 1.00 93.00 70 TYR A C 1
ATOM 554 O O . TYR A 1 70 ? 0.668 3.761 13.807 1.00 93.00 70 TYR A O 1
ATOM 562 N N . LEU A 1 71 ? 0.888 2.327 12.099 1.00 93.69 71 LEU A N 1
ATOM 563 C CA . LEU A 1 71 ? 2.152 1.743 12.571 1.00 93.69 71 LEU A CA 1
ATOM 564 C C . LEU A 1 71 ? 3.264 2.797 12.715 1.00 93.69 71 LEU A C 1
ATOM 566 O O . LEU A 1 71 ? 3.988 2.831 13.716 1.00 93.69 71 LEU A O 1
ATOM 570 N N . VAL A 1 72 ? 3.369 3.700 11.743 1.00 92.50 72 VAL A N 1
ATOM 571 C CA . VAL A 1 72 ? 4.395 4.745 11.707 1.00 92.50 72 VAL A CA 1
ATOM 572 C C . VAL A 1 72 ? 4.134 5.834 12.753 1.00 92.50 72 VAL A C 1
ATOM 574 O O . VAL A 1 72 ? 5.052 6.233 13.472 1.00 92.50 72 VAL A O 1
ATOM 577 N N . THR A 1 73 ? 2.890 6.301 12.870 1.00 90.38 73 THR A N 1
ATOM 578 C CA . THR A 1 73 ? 2.559 7.515 13.638 1.00 90.38 73 THR A CA 1
ATOM 579 C C . THR A 1 73 ? 1.952 7.243 15.010 1.00 90.38 73 THR A C 1
ATOM 581 O O . THR A 1 73 ? 2.053 8.096 15.887 1.00 90.38 73 THR A O 1
ATOM 584 N N . GLY A 1 74 ? 1.311 6.089 15.207 1.00 89.12 74 GLY A N 1
ATOM 585 C CA . GLY A 1 74 ? 0.540 5.777 16.409 1.00 89.12 74 GLY A CA 1
ATOM 586 C C . GLY A 1 74 ? -0.748 6.576 16.549 1.00 89.12 74 GLY A C 1
ATOM 587 O O . GLY A 1 74 ? -1.278 6.661 17.656 1.00 89.12 74 GLY A O 1
ATOM 588 N N . ARG A 1 75 ? -1.228 7.207 15.472 1.00 86.44 75 ARG A N 1
ATOM 589 C CA . ARG A 1 75 ? -2.473 7.984 15.464 1.00 86.44 75 ARG A CA 1
ATOM 590 C C . ARG A 1 75 ? -3.644 7.078 15.092 1.00 86.44 75 ARG A C 1
ATOM 592 O O . ARG A 1 75 ? -3.591 6.390 14.079 1.00 86.44 75 ARG A O 1
ATOM 599 N N . GLN A 1 76 ? -4.687 7.064 15.923 1.00 70.69 76 GLN A N 1
ATOM 600 C CA . GLN A 1 76 ? -5.806 6.122 15.797 1.00 70.69 76 GLN A CA 1
ATOM 601 C C . GLN A 1 76 ? -6.900 6.543 14.809 1.00 70.69 76 GLN A C 1
ATOM 603 O O . GLN A 1 76 ? -7.593 5.655 14.314 1.00 70.69 76 GLN A O 1
ATOM 608 N N . ALA A 1 77 ? -7.090 7.835 14.507 1.00 59.62 77 ALA A N 1
ATOM 609 C CA . ALA A 1 77 ? -8.171 8.200 13.591 1.00 59.62 77 ALA A CA 1
ATOM 610 C C . ALA A 1 77 ? -7.715 8.212 12.145 1.00 59.62 77 ALA A C 1
ATOM 612 O O . ALA A 1 77 ? -6.896 9.033 11.739 1.00 59.62 77 ALA A O 1
ATOM 613 N N . LEU A 1 78 ? -8.350 7.325 11.388 1.00 53.56 78 LEU A N 1
ATOM 614 C CA . LEU A 1 78 ? -8.620 7.470 9.966 1.00 53.56 78 LEU A CA 1
ATOM 615 C C . LEU A 1 78 ? -10.067 6.994 9.743 1.00 53.56 78 LEU A C 1
ATOM 617 O O . LEU A 1 78 ? -10.327 6.041 9.002 1.00 53.56 78 LEU A O 1
ATOM 621 N N . THR A 1 79 ? -11.008 7.603 10.474 1.00 45.94 79 THR A N 1
ATOM 622 C CA . THR A 1 79 ? -12.450 7.516 10.202 1.00 45.94 79 THR A CA 1
ATOM 623 C C . THR A 1 79 ? -12.695 7.957 8.761 1.00 45.94 79 THR A C 1
ATOM 625 O O . THR A 1 79 ? -12.076 8.896 8.270 1.00 45.94 79 THR A O 1
ATOM 628 N N . ALA A 1 80 ? -13.554 7.234 8.036 1.00 43.78 80 ALA A N 1
ATOM 629 C CA . ALA A 1 80 ? -13.791 7.474 6.609 1.00 43.78 80 ALA A CA 1
ATOM 630 C C . ALA A 1 80 ? -14.347 8.877 6.298 1.00 43.78 80 ALA A C 1
ATOM 632 O O . ALA A 1 80 ? -14.183 9.348 5.177 1.00 43.78 80 ALA A O 1
ATOM 633 N N . THR A 1 81 ? -14.939 9.531 7.296 1.00 42.31 81 THR A N 1
ATOM 634 C CA . THR A 1 81 ? -15.520 10.875 7.247 1.00 42.31 81 THR A CA 1
ATOM 635 C C . THR A 1 81 ? -14.503 12.008 7.392 1.00 42.31 81 THR A C 1
ATOM 637 O O . THR A 1 81 ? -14.785 13.122 6.957 1.00 42.31 81 THR A O 1
ATOM 640 N N . ASP A 1 82 ? -13.312 11.746 7.934 1.00 42.53 82 ASP A N 1
ATOM 641 C CA . ASP A 1 82 ? -12.304 12.780 8.150 1.00 42.53 82 ASP A CA 1
ATOM 642 C C . ASP A 1 82 ? -11.287 12.742 7.004 1.00 42.53 82 ASP A C 1
ATOM 644 O O . ASP A 1 82 ? -10.199 12.175 7.090 1.00 42.53 82 ASP A O 1
ATOM 648 N N . CYS A 1 83 ? -11.651 13.375 5.885 1.00 41.91 83 CYS A N 1
ATOM 649 C CA . CYS A 1 83 ? -10.715 13.710 4.802 1.00 41.91 83 CYS A CA 1
ATOM 650 C C . CYS A 1 83 ? -9.582 14.645 5.272 1.00 41.91 83 CYS A C 1
ATOM 652 O O . CYS A 1 83 ? -8.634 14.905 4.535 1.00 41.91 83 CYS A O 1
ATOM 654 N N . GLN A 1 84 ? -9.671 15.147 6.502 1.00 41.72 84 GLN A N 1
ATOM 655 C CA . GLN A 1 84 ? -8.552 15.709 7.228 1.00 41.72 84 GLN A CA 1
ATOM 656 C C . GLN A 1 84 ? -7.932 14.562 8.019 1.00 41.72 84 GLN A C 1
ATOM 658 O O . GLN A 1 84 ? -8.524 14.090 8.987 1.00 41.72 84 GLN A O 1
ATOM 663 N N . LEU A 1 85 ? -6.718 14.130 7.645 1.00 49.47 85 LEU A N 1
ATOM 664 C CA . LEU A 1 85 ? -5.831 13.579 8.666 1.00 49.47 85 LEU A CA 1
ATOM 665 C C . LEU A 1 85 ? -5.853 14.627 9.773 1.00 49.47 85 LEU A C 1
ATOM 667 O O . LEU A 1 85 ? -5.403 15.747 9.543 1.00 49.47 85 LEU A O 1
ATOM 671 N N . ALA A 1 86 ? -6.486 14.323 10.901 1.00 48.66 86 ALA A N 1
ATOM 672 C CA . ALA A 1 86 ? -6.512 15.248 12.008 1.00 48.66 86 ALA A CA 1
ATOM 673 C C . ALA A 1 86 ? -5.057 15.368 12.471 1.00 48.66 86 ALA A C 1
ATOM 675 O O . ALA A 1 86 ? -4.554 14.551 13.249 1.00 48.66 86 ALA A O 1
ATOM 676 N N . ASP A 1 87 ? -4.361 16.377 11.945 1.00 48.34 87 ASP A N 1
ATOM 677 C CA . ASP A 1 87 ? -3.054 16.825 12.416 1.00 48.34 87 ASP A CA 1
ATOM 678 C C . ASP A 1 87 ? -3.100 17.054 13.940 1.00 48.34 87 ASP A C 1
ATOM 680 O O . ASP A 1 87 ? -2.079 16.904 14.614 1.00 48.34 87 ASP A O 1
ATOM 684 N N . ASP A 1 88 ? -4.307 17.259 14.476 1.00 50.56 88 ASP A N 1
ATOM 685 C CA . ASP A 1 88 ? -4.676 17.426 15.880 1.00 50.56 88 ASP A CA 1
ATOM 686 C C . ASP A 1 88 ? -4.697 16.139 16.725 1.00 50.56 88 ASP A C 1
ATOM 688 O O . ASP A 1 88 ? -4.791 16.215 17.952 1.00 50.56 88 ASP A O 1
ATOM 692 N N . LEU A 1 89 ? -4.609 14.945 16.126 1.00 65.56 89 LEU A N 1
ATOM 693 C CA . LEU A 1 89 ? -4.554 13.712 16.911 1.00 65.56 89 LEU A CA 1
ATOM 694 C C . LEU A 1 89 ? -3.136 13.404 17.353 1.00 65.56 89 LEU A C 1
ATOM 696 O O . LEU A 1 89 ? -2.301 12.917 16.589 1.00 65.56 89 LEU A O 1
ATOM 700 N N . GLU A 1 90 ? -2.899 13.655 18.632 1.00 74.94 90 GLU A N 1
ATOM 701 C CA . GLU A 1 90 ? -1.672 13.265 19.302 1.00 74.94 90 GLU A CA 1
ATOM 702 C C . GLU A 1 90 ? -1.432 11.750 19.159 1.00 74.94 90 GLU A C 1
ATOM 704 O O . GLU A 1 90 ? -2.342 10.945 19.397 1.00 74.94 90 GLU A O 1
ATOM 709 N N . PRO A 1 91 ? -0.206 11.332 18.791 1.00 82.25 91 PRO A N 1
ATOM 710 C CA . PRO A 1 91 ? 0.203 9.938 18.865 1.00 82.25 91 PRO A CA 1
ATOM 711 C C . PRO A 1 91 ? -0.106 9.330 20.233 1.00 82.25 91 PRO A C 1
ATOM 713 O O . PRO A 1 91 ? 0.024 9.996 21.267 1.00 82.25 91 PRO A O 1
ATOM 716 N N . ILE A 1 92 ? -0.417 8.031 20.267 1.00 84.69 92 ILE A N 1
ATOM 717 C CA . ILE A 1 92 ? -0.547 7.306 21.535 1.00 84.69 92 ILE A CA 1
ATOM 718 C C . ILE A 1 92 ? 0.705 7.564 22.392 1.00 84.69 92 ILE A C 1
ATOM 720 O O . ILE A 1 92 ? 1.846 7.436 21.940 1.00 84.69 92 ILE A O 1
ATOM 724 N N . ARG A 1 93 ? 0.512 7.937 23.661 1.00 84.12 93 ARG A N 1
ATOM 725 C CA . ARG A 1 93 ? 1.621 8.306 24.548 1.00 84.12 93 ARG A CA 1
ATOM 726 C C . ARG A 1 93 ? 2.674 7.194 24.615 1.00 84.12 93 ARG A C 1
ATOM 728 O O . ARG A 1 93 ? 2.395 6.076 25.045 1.00 84.12 93 ARG A O 1
ATOM 735 N N . GLY A 1 94 ? 3.915 7.542 24.274 1.00 86.12 94 GLY A N 1
ATOM 736 C CA . GLY A 1 94 ? 5.037 6.600 24.266 1.00 86.12 94 GLY A CA 1
ATOM 737 C C . GLY A 1 94 ? 5.093 5.699 23.031 1.00 86.12 94 GLY A C 1
ATOM 738 O O . GLY A 1 94 ? 5.842 4.719 23.056 1.00 86.12 94 GLY A O 1
ATOM 739 N N . TRP A 1 95 ? 4.331 6.022 21.979 1.00 89.44 95 TRP A N 1
ATOM 740 C CA . TRP A 1 95 ? 4.419 5.342 20.694 1.00 89.44 95 TRP A CA 1
ATOM 741 C C . TRP A 1 95 ? 5.841 5.390 20.141 1.00 89.44 95 TRP A C 1
ATOM 743 O O . TRP A 1 95 ? 6.570 6.377 20.277 1.00 89.44 95 TRP A O 1
ATOM 753 N N . LYS A 1 96 ? 6.221 4.290 19.505 1.00 90.94 96 LYS A N 1
ATOM 754 C CA . LYS A 1 96 ? 7.476 4.130 18.787 1.00 90.94 96 LYS A CA 1
ATOM 755 C C . LYS A 1 96 ? 7.123 3.818 17.345 1.00 90.94 96 LYS A C 1
ATOM 757 O O . LYS A 1 96 ? 6.329 2.900 17.164 1.00 90.94 96 LYS A O 1
ATOM 762 N N . PRO A 1 97 ? 7.691 4.520 16.352 1.00 92.19 97 PRO A N 1
ATOM 763 C CA . PRO A 1 97 ? 7.408 4.213 14.959 1.00 92.19 97 PRO A CA 1
ATOM 764 C C . PRO A 1 97 ? 7.681 2.739 14.664 1.00 92.19 97 PRO A C 1
ATOM 766 O O . PRO A 1 97 ? 8.657 2.171 15.171 1.00 92.19 97 PRO A O 1
ATOM 769 N N . ILE A 1 98 ? 6.821 2.136 13.849 1.00 93.00 98 ILE A N 1
ATOM 770 C CA . ILE A 1 98 ? 6.927 0.746 13.417 1.00 93.00 98 ILE A CA 1
ATOM 771 C C . ILE A 1 98 ? 6.880 0.718 11.891 1.00 93.00 98 ILE A C 1
ATOM 773 O O . ILE A 1 98 ? 5.977 1.301 11.298 1.00 93.00 98 ILE A O 1
ATOM 777 N N . SER A 1 99 ? 7.833 0.027 11.266 1.00 93.44 99 SER A N 1
ATOM 778 C CA . SER A 1 99 ? 7.736 -0.370 9.852 1.00 93.44 99 SER A CA 1
ATOM 779 C C . SER A 1 99 ? 7.438 -1.861 9.779 1.00 93.44 99 SER A C 1
ATOM 781 O O . SER A 1 99 ? 8.049 -2.634 10.523 1.00 93.44 99 SER A O 1
ATOM 783 N N . HIS A 1 100 ? 6.525 -2.270 8.901 1.00 94.12 100 HIS A N 1
ATOM 784 C CA . HIS A 1 100 ? 6.122 -3.669 8.762 1.00 94.12 100 HIS A CA 1
ATOM 785 C C . HIS A 1 100 ? 7.171 -4.505 8.022 1.00 94.12 100 HIS A C 1
ATOM 787 O O . HIS A 1 100 ? 7.465 -5.634 8.416 1.00 94.12 100 HIS A O 1
ATOM 793 N N . ASN A 1 101 ? 7.737 -3.950 6.948 1.00 91.62 101 ASN A N 1
ATOM 794 C CA . ASN A 1 101 ? 8.805 -4.506 6.115 1.00 91.62 101 ASN A CA 1
ATOM 795 C C . ASN A 1 101 ? 8.516 -5.871 5.459 1.00 91.62 101 ASN A C 1
ATOM 797 O O . ASN A 1 101 ? 9.433 -6.531 4.971 1.00 91.62 101 ASN A O 1
ATOM 801 N N . PHE A 1 102 ? 7.262 -6.330 5.472 1.00 92.06 102 PHE A N 1
ATOM 802 C CA . PHE A 1 102 ? 6.890 -7.654 4.955 1.00 92.06 102 PHE A CA 1
ATOM 803 C C . PHE A 1 102 ? 5.457 -7.696 4.423 1.00 92.06 102 PHE A C 1
ATOM 805 O O . PHE A 1 102 ? 4.699 -8.641 4.646 1.00 92.06 102 PHE A O 1
ATOM 812 N N . ILE A 1 103 ? 5.067 -6.628 3.731 1.00 95.50 103 ILE A N 1
ATOM 813 C CA . ILE A 1 103 ? 3.760 -6.537 3.089 1.00 95.50 103 ILE A CA 1
ATOM 814 C C . ILE A 1 103 ? 3.840 -7.265 1.745 1.00 95.50 103 ILE A C 1
ATOM 816 O O . ILE A 1 103 ? 4.552 -6.850 0.839 1.00 95.50 103 ILE A O 1
ATOM 820 N N . HIS A 1 104 ? 3.097 -8.356 1.608 1.00 94.44 104 HIS A N 1
ATOM 821 C CA . HIS A 1 104 ? 2.913 -9.063 0.343 1.00 94.44 104 HIS A CA 1
ATOM 822 C C . HIS A 1 104 ? 1.535 -9.742 0.332 1.00 94.44 104 HIS A C 1
ATOM 824 O O . HIS A 1 104 ? 0.920 -9.885 1.393 1.00 94.44 104 HIS A O 1
ATOM 830 N N . PRO A 1 105 ? 1.023 -10.211 -0.821 1.00 96.88 105 PRO A N 1
ATOM 831 C CA . PRO A 1 105 ? -0.370 -10.646 -0.937 1.00 96.88 105 PRO A CA 1
ATOM 832 C C . PRO A 1 105 ? -0.818 -11.756 0.025 1.00 96.88 105 PRO A C 1
ATOM 834 O O . PRO A 1 105 ? -2.006 -11.875 0.307 1.00 96.88 105 PRO A O 1
ATOM 837 N N . ALA A 1 106 ? 0.090 -12.589 0.538 1.00 96.12 106 ALA A N 1
ATOM 838 C CA . ALA A 1 106 ? -0.281 -13.644 1.485 1.00 96.12 106 ALA A CA 1
ATOM 839 C C . ALA A 1 106 ? -0.453 -13.136 2.930 1.00 96.12 106 ALA A C 1
ATOM 841 O O . ALA A 1 106 ? -1.073 -13.827 3.732 1.00 96.12 106 ALA A O 1
ATOM 842 N N . ASN A 1 107 ? 0.034 -11.928 3.228 1.00 97.00 107 ASN A N 1
ATOM 843 C CA . ASN A 1 107 ? -0.087 -11.263 4.529 1.00 97.00 107 ASN A CA 1
ATOM 844 C C . ASN A 1 107 ? -1.217 -10.215 4.556 1.00 97.00 107 ASN A C 1
ATOM 846 O O . ASN A 1 107 ? -1.428 -9.549 5.569 1.00 97.00 107 ASN A O 1
ATOM 850 N N . VAL A 1 108 ? -1.943 -10.059 3.446 1.00 98.19 108 VAL A N 1
ATOM 851 C CA . VAL A 1 108 ? -3.117 -9.188 3.332 1.00 98.19 108 VAL A CA 1
ATOM 852 C C . VAL A 1 108 ? -4.361 -10.061 3.389 1.00 98.19 108 VAL A C 1
ATOM 854 O O . VAL A 1 108 ? -4.589 -10.884 2.501 1.00 98.19 108 VAL A O 1
ATOM 857 N N . PHE A 1 109 ? -5.148 -9.893 4.443 1.00 98.00 109 PHE A N 1
ATOM 858 C CA . PHE A 1 109 ? -6.305 -10.712 4.767 1.00 98.00 109 PHE A CA 1
ATOM 859 C C . PHE A 1 109 ? -7.608 -9.948 4.556 1.00 98.00 109 PHE A C 1
ATOM 861 O O . PHE A 1 109 ? -7.668 -8.734 4.752 1.00 98.00 109 PHE A O 1
ATOM 868 N N . TYR A 1 110 ? -8.671 -10.679 4.232 1.00 96.50 110 TYR A N 1
ATOM 869 C CA . TYR A 1 110 ? -10.014 -10.125 4.121 1.00 96.50 110 TYR A CA 1
ATOM 870 C C . TYR A 1 110 ? -10.979 -10.810 5.086 1.00 96.50 110 TYR A C 1
ATOM 872 O O . TYR A 1 110 ? -10.899 -12.016 5.341 1.00 96.50 110 TYR A O 1
ATOM 880 N N . CYS A 1 111 ? -11.946 -10.042 5.574 1.00 93.31 111 CYS A N 1
ATOM 881 C CA . CYS A 1 111 ? -13.143 -10.573 6.220 1.00 93.31 111 CYS A CA 1
ATOM 882 C C . CYS A 1 111 ? -14.346 -10.341 5.314 1.00 93.31 111 CYS A C 1
ATOM 884 O O . CYS A 1 111 ? -14.375 -9.372 4.560 1.00 93.31 111 CYS A O 1
ATOM 886 N N . HIS A 1 112 ? -15.361 -11.196 5.403 1.00 88.38 112 HIS A N 1
ATOM 887 C CA . HIS A 1 112 ? -16.629 -10.935 4.733 1.00 88.38 112 HIS A CA 1
ATOM 888 C C . HIS A 1 112 ? -17.289 -9.667 5.298 1.00 88.38 112 HIS A C 1
ATOM 890 O O . HIS A 1 112 ? -17.140 -9.381 6.493 1.00 88.38 112 HIS A O 1
ATOM 896 N N . PRO A 1 113 ? -18.026 -8.908 4.467 1.00 85.44 113 PRO A N 1
ATOM 897 C CA . PRO A 1 113 ? -18.792 -7.769 4.949 1.00 85.44 113 PRO A CA 1
ATOM 898 C C . PRO A 1 113 ? -19.766 -8.243 6.031 1.00 85.44 113 PRO A C 1
ATOM 900 O O . PRO A 1 113 ? -20.499 -9.218 5.848 1.00 85.44 113 PRO A O 1
ATOM 903 N N . LYS A 1 114 ? -19.740 -7.580 7.189 1.00 76.50 114 LYS A N 1
ATOM 904 C CA . LYS A 1 114 ? -20.697 -7.853 8.261 1.00 76.50 114 LYS A CA 1
ATOM 905 C C . LYS A 1 114 ? -22.015 -7.151 7.914 1.00 76.50 114 LYS A C 1
ATOM 907 O O . LYS A 1 114 ? -21.966 -6.000 7.483 1.00 76.50 114 LYS A O 1
ATOM 912 N N . PRO A 1 115 ? -23.176 -7.805 8.087 1.00 64.75 115 PRO A N 1
ATOM 913 C CA . PRO A 1 115 ? -24.452 -7.125 7.936 1.00 64.75 115 PRO A CA 1
ATOM 914 C C . PRO A 1 115 ? -24.555 -6.036 9.007 1.00 64.75 115 PRO A C 1
ATOM 916 O O . PRO A 1 115 ? -24.486 -6.332 10.201 1.00 64.75 115 PRO A O 1
ATOM 919 N N . VAL A 1 116 ? -24.689 -4.784 8.576 1.00 58.69 116 VAL A N 1
ATOM 920 C CA . VAL A 1 116 ? -24.924 -3.641 9.464 1.00 58.69 116 VAL A CA 1
ATOM 921 C C . VAL A 1 116 ? -26.434 -3.473 9.600 1.00 58.69 116 VAL A C 1
ATOM 923 O O . VAL A 1 116 ? -27.160 -3.461 8.604 1.00 58.69 116 VAL A O 1
ATOM 926 N N . ALA A 1 117 ? -26.930 -3.420 10.836 1.00 46.72 117 ALA A N 1
ATOM 927 C CA . ALA A 1 117 ? -28.356 -3.278 11.095 1.00 46.72 117 ALA A CA 1
ATOM 928 C C . ALA A 1 117 ? -28.861 -1.949 10.505 1.00 46.72 117 ALA A C 1
ATOM 930 O O . ALA A 1 117 ? -28.460 -0.886 10.960 1.00 46.72 117 ALA A O 1
ATOM 931 N N . GLY A 1 118 ? -29.739 -2.023 9.500 1.00 53.62 118 GLY A N 1
ATOM 932 C CA . GLY A 1 118 ? -30.380 -0.854 8.885 1.00 53.62 118 GLY A CA 1
ATOM 933 C C . GLY A 1 118 ? -29.868 -0.449 7.499 1.00 53.62 118 GLY A C 1
ATOM 934 O O . GLY A 1 118 ? -30.547 0.342 6.851 1.00 53.62 118 GLY A O 1
ATOM 935 N N . PHE A 1 119 ? -28.765 -1.022 6.997 1.00 45.66 119 PHE A N 1
ATOM 936 C CA . PHE A 1 119 ? -28.130 -0.567 5.749 1.00 45.66 119 PHE A CA 1
ATOM 937 C C . PHE A 1 119 ? -27.830 -1.677 4.733 1.00 45.66 119 PHE A C 1
ATOM 939 O O . PHE A 1 119 ? -27.835 -2.874 5.031 1.00 45.66 119 PHE A O 1
ATOM 946 N N . LYS A 1 120 ? -27.614 -1.250 3.481 1.00 51.41 120 LYS A N 1
ATOM 947 C CA . LYS A 1 120 ? -27.259 -2.091 2.327 1.00 51.41 120 LYS A CA 1
ATOM 948 C C . LYS A 1 120 ? -25.896 -2.747 2.591 1.00 51.41 120 LYS A C 1
ATOM 950 O O . LYS A 1 120 ? -24.980 -2.097 3.078 1.00 51.41 120 LYS A O 1
ATOM 955 N N . ASN A 1 121 ? -25.763 -4.034 2.270 1.00 54.41 121 ASN A N 1
ATOM 956 C CA . ASN A 1 121 ? -24.526 -4.794 2.479 1.00 54.41 121 ASN A CA 1
ATOM 957 C C . ASN A 1 121 ? -23.310 -4.066 1.873 1.00 54.41 121 ASN A C 1
ATOM 959 O O . ASN A 1 121 ? -23.331 -3.752 0.683 1.00 54.41 121 ASN A O 1
ATOM 963 N N . LEU A 1 122 ? -22.253 -3.852 2.669 1.00 64.44 122 LEU A N 1
ATOM 964 C CA . LEU A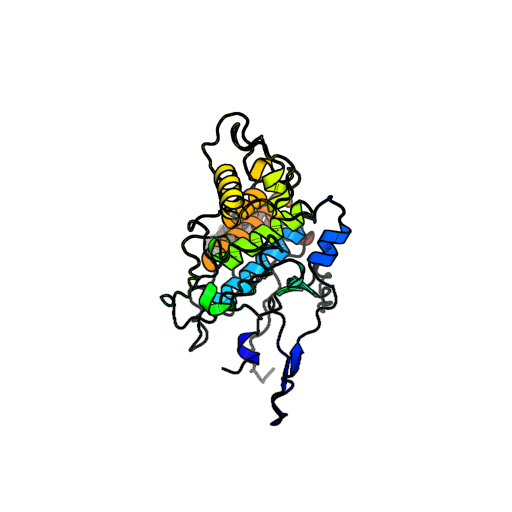 1 122 ? -20.962 -3.365 2.174 1.00 64.44 122 LEU A CA 1
ATOM 965 C C . LEU A 1 122 ? -20.484 -4.257 1.017 1.00 64.44 122 LEU A C 1
ATOM 967 O O . LEU A 1 122 ? -20.471 -5.483 1.144 1.00 64.44 122 LEU A O 1
ATOM 971 N N . THR A 1 123 ? -20.082 -3.645 -0.102 1.00 74.88 123 THR A N 1
ATOM 972 C CA . THR A 1 123 ? -19.624 -4.376 -1.298 1.00 74.88 123 THR A CA 1
ATOM 973 C C . THR A 1 123 ? -18.381 -5.215 -1.001 1.00 74.88 123 THR A C 1
ATOM 975 O O . THR A 1 123 ? -18.270 -6.353 -1.454 1.00 74.88 123 THR A O 1
ATOM 978 N N . TYR A 1 124 ? -17.461 -4.662 -0.209 1.00 85.50 124 TYR A N 1
ATOM 979 C CA . TYR A 1 124 ? -16.243 -5.325 0.246 1.00 85.50 124 TYR A CA 1
ATOM 980 C C . TYR A 1 124 ? -16.234 -5.360 1.772 1.00 85.50 124 TYR A C 1
ATOM 982 O O . TYR A 1 124 ? -16.672 -4.410 2.419 1.00 85.50 124 TYR A O 1
ATOM 990 N N . GLY A 1 125 ? -15.764 -6.460 2.358 1.00 87.81 125 GLY A N 1
ATOM 991 C CA . GLY A 1 125 ? -15.535 -6.500 3.800 1.00 87.81 125 GLY A CA 1
ATOM 992 C C . GLY A 1 125 ? -14.208 -5.844 4.184 1.00 87.81 125 GLY A C 1
ATOM 993 O O . GLY A 1 125 ? -13.633 -5.089 3.410 1.00 87.81 125 GLY A O 1
ATOM 994 N N . THR A 1 126 ? -13.718 -6.088 5.398 1.00 91.38 126 THR A N 1
ATOM 995 C CA . THR A 1 126 ? -12.510 -5.407 5.890 1.00 91.38 126 THR A CA 1
ATOM 996 C C . THR A 1 126 ? -11.241 -6.005 5.293 1.00 91.38 126 THR A C 1
ATOM 998 O O . THR A 1 126 ? -11.076 -7.223 5.332 1.00 91.38 126 THR A O 1
ATOM 1001 N N . CYS A 1 127 ? -10.317 -5.154 4.847 1.00 95.56 127 CYS A N 1
ATOM 1002 C CA . CYS A 1 127 ? -8.947 -5.520 4.491 1.00 95.56 127 CYS A CA 1
ATOM 1003 C C . CYS A 1 127 ? -8.008 -5.275 5.680 1.00 95.56 127 CYS A C 1
ATOM 1005 O O . CYS A 1 127 ? -7.991 -4.175 6.245 1.00 95.56 127 CYS A O 1
ATOM 1007 N N . LYS A 1 128 ? -7.228 -6.292 6.054 1.00 96.94 128 LYS A N 1
ATOM 1008 C CA . LYS A 1 128 ? -6.363 -6.300 7.237 1.00 96.94 128 LYS A CA 1
ATOM 1009 C C . LYS A 1 128 ? -4.949 -6.754 6.900 1.00 96.94 128 LYS A C 1
ATOM 1011 O O . LYS A 1 128 ? -4.759 -7.748 6.207 1.00 96.94 128 LYS A O 1
ATOM 1016 N N . LEU A 1 129 ? -3.962 -6.046 7.429 1.00 97.69 129 LEU A N 1
ATOM 1017 C CA . LEU A 1 129 ? -2.555 -6.413 7.354 1.00 97.69 129 LEU A CA 1
ATOM 1018 C C . LEU A 1 129 ? -2.186 -7.300 8.550 1.00 97.69 129 LEU A C 1
ATOM 1020 O O . LEU A 1 129 ? -2.483 -6.957 9.697 1.00 97.69 129 LEU A O 1
ATOM 1024 N N . GLY A 1 130 ? -1.575 -8.449 8.276 1.00 95.69 130 GLY A N 1
ATOM 1025 C CA . GLY A 1 130 ? -1.107 -9.399 9.283 1.00 95.69 130 GLY A CA 1
ATOM 1026 C C . GLY A 1 130 ? 0.338 -9.834 9.046 1.00 95.69 130 GLY A C 1
ATOM 1027 O O . GLY A 1 130 ? 1.004 -9.333 8.153 1.00 95.69 130 GLY A O 1
ATOM 1028 N N . ASN A 1 131 ? 0.791 -10.815 9.830 1.00 92.81 131 ASN A N 1
ATOM 1029 C CA . ASN A 1 131 ? 2.174 -11.309 9.859 1.00 92.81 131 ASN A CA 1
ATOM 1030 C C . ASN A 1 131 ? 3.227 -10.223 10.165 1.00 92.81 131 ASN A C 1
ATOM 1032 O O . ASN A 1 131 ? 3.922 -9.711 9.294 1.00 92.81 131 ASN A O 1
ATOM 1036 N N . PHE A 1 132 ? 3.407 -9.951 11.455 1.00 91.69 132 PHE A N 1
ATOM 1037 C CA . PHE A 1 132 ? 4.302 -8.911 11.962 1.00 91.69 132 PHE A CA 1
ATOM 1038 C C . PHE A 1 132 ? 5.741 -9.400 12.236 1.00 91.69 132 PHE A C 1
ATOM 1040 O O . PHE A 1 132 ? 6.454 -8.794 13.034 1.00 91.69 132 PHE A O 1
ATOM 1047 N N . GLU A 1 133 ? 6.182 -10.509 11.629 1.00 87.50 133 GLU A N 1
ATOM 1048 C CA . GLU A 1 133 ? 7.448 -11.173 11.992 1.00 87.50 133 GLU A CA 1
ATOM 1049 C C . GLU A 1 133 ? 8.712 -10.354 11.673 1.00 87.50 133 GLU A C 1
ATOM 1051 O O . GLU A 1 133 ? 9.707 -10.466 12.388 1.00 87.50 133 GLU A O 1
ATOM 1056 N N . LYS A 1 134 ? 8.667 -9.495 10.644 1.00 88.00 134 LYS A N 1
ATOM 1057 C CA . LYS A 1 134 ? 9.784 -8.607 10.253 1.00 88.00 134 LYS A CA 1
ATOM 1058 C C . LYS A 1 134 ? 9.574 -7.145 10.643 1.00 88.00 134 LYS A C 1
ATOM 1060 O O . LYS A 1 134 ? 10.335 -6.266 10.210 1.00 88.00 134 LYS A O 1
ATOM 1065 N N . CYS A 1 135 ? 8.566 -6.874 11.473 1.00 90.19 135 CYS A N 1
ATOM 1066 C CA . CYS A 1 135 ? 8.323 -5.526 11.955 1.00 90.19 135 CYS A CA 1
ATOM 1067 C C . CYS A 1 135 ? 9.545 -4.988 12.697 1.00 90.19 135 CYS A C 1
ATOM 1069 O O . CYS A 1 135 ? 10.130 -5.654 13.552 1.00 90.19 135 CYS A O 1
ATOM 1071 N N . THR A 1 136 ? 9.908 -3.746 12.403 1.00 90.69 136 THR A N 1
ATOM 1072 C CA . THR A 1 136 ? 10.983 -3.041 13.101 1.00 90.69 136 THR A CA 1
ATOM 1073 C C . THR A 1 136 ? 10.389 -1.931 13.945 1.00 90.69 136 THR A C 1
ATOM 1075 O O . THR A 1 136 ? 9.722 -1.046 13.419 1.00 90.69 136 THR A O 1
ATOM 1078 N N . VAL A 1 137 ? 10.656 -1.972 15.252 1.00 90.88 137 VAL A N 1
ATOM 1079 C CA . VAL A 1 137 ? 10.263 -0.920 16.197 1.00 90.88 137 VAL A CA 1
ATOM 1080 C C . VAL A 1 137 ? 11.442 0.025 16.416 1.00 90.88 137 VAL A C 1
ATOM 1082 O O . VAL A 1 137 ? 12.495 -0.373 16.927 1.00 90.88 137 VAL A O 1
ATOM 1085 N N . PHE A 1 138 ? 11.255 1.293 16.069 1.00 90.44 138 PHE A N 1
ATOM 1086 C CA . PHE A 1 138 ? 12.287 2.320 16.157 1.00 90.44 138 PHE A CA 1
ATOM 1087 C C . PHE A 1 138 ? 12.305 2.993 17.530 1.00 90.44 138 PHE A C 1
ATOM 1089 O O . PHE A 1 138 ? 11.289 3.128 18.209 1.00 90.44 138 PHE A O 1
ATOM 1096 N N . LYS A 1 139 ? 13.475 3.456 17.977 1.00 87.88 139 LYS A N 1
ATOM 1097 C CA . LYS A 1 139 ? 13.582 4.240 19.219 1.00 87.88 139 LYS A CA 1
ATOM 1098 C C . LYS A 1 139 ? 12.944 5.622 19.073 1.00 87.88 139 LYS A C 1
ATOM 1100 O O . LYS A 1 139 ? 12.382 6.123 20.042 1.00 87.88 139 LYS A O 1
ATOM 1105 N N . ASN A 1 140 ? 13.107 6.241 17.905 1.00 85.81 140 ASN A N 1
ATOM 1106 C CA . ASN A 1 140 ? 12.592 7.554 17.517 1.00 85.81 140 ASN A CA 1
ATOM 1107 C C . ASN A 1 140 ? 12.757 7.740 15.993 1.00 85.81 140 ASN A C 1
ATOM 1109 O O . ASN A 1 140 ? 13.291 6.863 15.320 1.00 85.81 140 ASN A O 1
ATOM 1113 N N . TRP A 1 141 ? 12.360 8.900 15.469 1.00 84.44 141 TRP A N 1
ATOM 1114 C CA . TRP A 1 141 ? 12.429 9.254 14.044 1.00 84.44 141 TRP A CA 1
ATOM 1115 C C . TRP A 1 141 ? 13.843 9.376 13.444 1.00 84.44 141 TRP A C 1
ATOM 1117 O O . TRP A 1 141 ? 13.985 9.448 12.230 1.00 84.44 141 TRP A O 1
ATOM 1127 N N . ASN A 1 142 ? 14.894 9.364 14.266 1.00 84.19 142 ASN A N 1
ATOM 1128 C CA . ASN A 1 142 ? 16.289 9.385 13.814 1.00 84.19 142 ASN A CA 1
ATOM 1129 C C . ASN A 1 142 ? 16.979 8.013 13.948 1.00 84.19 142 ASN A C 1
ATOM 1131 O O . ASN A 1 142 ? 18.158 7.887 13.614 1.00 84.19 142 ASN A O 1
ATOM 1135 N N . ASP A 1 143 ? 16.288 6.991 14.468 1.00 86.12 143 ASP A N 1
ATOM 1136 C CA . ASP A 1 143 ? 16.842 5.651 14.686 1.00 86.12 143 ASP A CA 1
ATOM 1137 C C . ASP A 1 143 ? 16.868 4.871 13.369 1.00 86.12 143 ASP A C 1
ATOM 1139 O O . ASP A 1 143 ? 15.897 4.213 13.018 1.00 86.12 143 ASP A O 1
ATOM 1143 N N . LYS A 1 144 ? 17.972 4.940 12.627 1.00 83.12 144 LYS A N 1
ATOM 1144 C CA . LYS A 1 144 ? 18.174 4.095 11.445 1.00 83.12 144 LYS A CA 1
ATOM 1145 C C . LYS A 1 144 ? 18.703 2.724 11.842 1.00 83.12 144 LYS A C 1
ATOM 1147 O O . LYS A 1 144 ? 19.519 2.612 12.760 1.00 83.12 144 LYS A O 1
ATOM 1152 N N . ARG A 1 145 ? 18.255 1.681 11.145 1.00 80.69 145 ARG A N 1
ATOM 1153 C CA . ARG A 1 145 ? 18.651 0.295 11.417 1.00 80.69 145 ARG A CA 1
ATOM 1154 C C . ARG A 1 145 ? 19.194 -0.377 10.169 1.00 80.69 145 ARG A C 1
ATOM 1156 O O . ARG A 1 145 ? 18.603 -0.270 9.106 1.00 80.69 145 ARG A O 1
ATOM 1163 N N . ASP A 1 146 ? 20.301 -1.083 10.327 1.00 74.31 146 ASP A N 1
ATOM 1164 C CA . ASP A 1 146 ? 20.883 -1.910 9.274 1.00 74.31 146 ASP A CA 1
ATOM 1165 C C . ASP A 1 146 ? 20.046 -3.187 9.100 1.00 74.31 146 ASP A C 1
ATOM 1167 O O . ASP A 1 146 ? 19.823 -3.925 10.066 1.00 74.31 146 ASP A O 1
ATOM 1171 N N . VAL A 1 147 ? 19.575 -3.434 7.876 1.00 69.31 147 VAL A N 1
ATOM 1172 C CA . VAL A 1 147 ? 18.758 -4.602 7.506 1.00 69.31 147 VAL A CA 1
ATOM 1173 C C . VAL A 1 147 ? 19.474 -5.912 7.841 1.00 69.31 147 VAL A C 1
ATOM 1175 O O . VAL A 1 147 ? 18.859 -6.837 8.376 1.00 69.31 147 VAL A O 1
ATOM 1178 N N . ILE A 1 148 ? 20.785 -5.982 7.591 1.00 65.38 148 ILE A N 1
ATOM 1179 C CA . ILE A 1 148 ? 21.590 -7.197 7.790 1.00 65.38 148 ILE A CA 1
ATOM 1180 C C . ILE A 1 148 ? 21.658 -7.553 9.278 1.00 65.38 148 ILE A C 1
ATOM 1182 O O . ILE A 1 148 ? 21.681 -8.724 9.648 1.00 65.38 148 ILE A O 1
ATOM 1186 N N . GLN A 1 149 ? 21.654 -6.543 10.149 1.00 65.56 149 GLN A N 1
ATOM 1187 C CA . GLN A 1 149 ? 21.669 -6.743 11.599 1.00 65.56 149 GLN A CA 1
ATOM 1188 C C . GLN A 1 149 ? 20.300 -7.146 12.159 1.00 65.56 149 GLN A C 1
ATOM 1190 O O . GLN A 1 149 ? 20.238 -7.687 13.262 1.00 65.56 149 GLN A O 1
ATOM 1195 N N . LEU A 1 150 ? 19.212 -6.850 11.443 1.00 68.12 150 LEU A N 1
ATOM 1196 C CA . LEU A 1 150 ? 17.850 -7.070 11.923 1.00 68.12 150 LEU A CA 1
ATOM 1197 C C . LEU A 1 150 ? 17.306 -8.462 11.606 1.00 68.12 150 LEU A C 1
ATOM 1199 O O . LEU A 1 150 ? 16.547 -8.992 12.415 1.00 68.12 150 LEU A O 1
ATOM 1203 N N . TRP A 1 151 ? 17.641 -9.030 10.447 1.00 70.69 151 TRP A N 1
ATOM 1204 C CA . TRP A 1 151 ? 16.914 -10.197 9.924 1.00 70.69 151 TRP A CA 1
ATOM 1205 C C . TRP A 1 151 ? 17.668 -11.521 9.959 1.00 70.69 151 TRP A C 1
ATOM 1207 O O . TRP A 1 151 ? 17.090 -12.530 9.570 1.00 70.69 151 TRP A O 1
ATOM 1217 N N . ASP A 1 152 ? 18.886 -11.533 10.507 1.00 61.56 152 ASP A N 1
ATOM 1218 C CA . ASP A 1 152 ? 19.824 -12.659 10.421 1.00 61.56 152 ASP A CA 1
ATOM 1219 C C . ASP A 1 152 ? 20.098 -13.041 8.945 1.00 61.56 152 ASP A C 1
ATOM 1221 O O . ASP A 1 152 ? 19.331 -12.738 8.033 1.00 61.56 152 ASP A O 1
ATOM 1225 N N . GLN A 1 153 ? 21.260 -13.606 8.636 1.00 52.09 153 GLN A N 1
ATOM 1226 C CA . GLN A 1 153 ? 21.755 -13.650 7.244 1.00 52.09 153 GLN A CA 1
ATOM 1227 C C . GLN A 1 153 ? 20.951 -14.550 6.278 1.00 52.09 153 GLN A C 1
ATOM 1229 O O . GLN A 1 153 ? 21.226 -14.538 5.076 1.00 52.09 153 GLN A O 1
ATOM 1234 N N . ASP A 1 154 ? 19.931 -15.264 6.760 1.00 49.28 154 ASP A N 1
ATOM 1235 C CA . ASP A 1 154 ? 19.030 -16.101 5.961 1.00 49.28 154 ASP A CA 1
ATOM 1236 C C . ASP A 1 154 ? 17.938 -15.261 5.278 1.00 49.28 154 ASP A C 1
ATOM 1238 O O . ASP A 1 154 ? 16.731 -15.478 5.416 1.00 49.28 154 ASP A O 1
ATOM 1242 N N . LEU A 1 155 ? 18.370 -14.298 4.461 1.00 52.66 155 LEU A N 1
ATOM 1243 C CA . LEU A 1 155 ? 17.512 -13.589 3.513 1.00 52.66 155 LEU A CA 1
ATOM 1244 C C . LEU A 1 155 ? 17.176 -14.479 2.308 1.00 52.66 155 LEU A C 1
ATOM 1246 O O . LEU A 1 155 ? 17.217 -14.038 1.161 1.00 52.66 155 LEU A O 1
ATOM 1250 N N . GLU A 1 156 ? 16.693 -15.698 2.566 1.00 46.88 156 GLU A N 1
ATOM 1251 C CA . GLU A 1 156 ? 15.913 -16.485 1.600 1.00 46.88 156 GLU A CA 1
ATOM 1252 C C . GLU A 1 156 ? 14.589 -15.774 1.221 1.00 46.88 156 GLU A C 1
ATOM 1254 O O . GLU A 1 156 ? 13.723 -16.355 0.584 1.00 46.88 156 GLU A O 1
ATOM 1259 N N . GLY A 1 157 ? 14.394 -14.513 1.625 1.00 45.75 157 GLY A N 1
ATOM 1260 C CA . GLY A 1 157 ? 13.201 -13.709 1.400 1.00 45.75 157 GLY A CA 1
ATOM 1261 C C . GLY A 1 157 ? 13.197 -12.882 0.117 1.00 45.75 157 GLY A C 1
ATOM 1262 O O . GLY A 1 157 ? 12.139 -12.384 -0.224 1.00 45.75 157 GLY A O 1
ATOM 1263 N N . GLU A 1 158 ? 14.292 -12.750 -0.640 1.00 53.34 158 GLU A N 1
ATOM 1264 C CA . GLU A 1 158 ? 14.319 -11.899 -1.855 1.00 53.34 158 GLU A CA 1
ATOM 1265 C C . GLU A 1 158 ? 13.473 -12.409 -3.048 1.00 53.34 158 GLU A C 1
ATOM 1267 O O . GLU A 1 158 ? 13.540 -11.868 -4.159 1.00 53.34 158 GLU A O 1
ATOM 1272 N N . TYR A 1 159 ? 12.667 -13.452 -2.844 1.00 58.22 159 TYR A N 1
ATOM 1273 C CA . TYR A 1 159 ? 11.916 -14.133 -3.898 1.00 58.22 159 TYR A CA 1
ATOM 1274 C C . TYR A 1 159 ? 10.441 -13.748 -3.982 1.00 58.22 159 TYR A C 1
ATOM 1276 O O . TYR A 1 159 ? 9.767 -14.228 -4.899 1.00 58.22 159 TYR A O 1
ATOM 1284 N N . THR A 1 160 ? 9.906 -12.921 -3.074 1.00 72.56 160 THR A N 1
ATOM 1285 C CA . THR A 1 160 ? 8.471 -12.596 -3.152 1.00 72.56 160 THR A CA 1
ATOM 1286 C C . THR A 1 160 ? 8.198 -11.565 -4.244 1.00 72.56 160 THR A C 1
ATOM 1288 O O . THR A 1 160 ? 7.189 -11.661 -4.944 1.00 72.56 160 THR A O 1
ATOM 1291 N N . GLY A 1 161 ? 9.135 -10.637 -4.457 1.00 84.12 161 GLY A N 1
ATOM 1292 C CA . GLY A 1 161 ? 9.012 -9.589 -5.460 1.00 84.12 161 GLY A CA 1
ATOM 1293 C C . GLY A 1 161 ? 8.224 -8.371 -4.979 1.00 84.12 161 GLY A C 1
ATOM 1294 O O . GLY A 1 161 ? 7.858 -7.532 -5.802 1.00 84.12 161 GLY A O 1
ATOM 1295 N N . TYR A 1 162 ? 7.987 -8.275 -3.670 1.00 92.12 162 TYR A N 1
ATOM 1296 C CA . TYR A 1 162 ? 7.287 -7.166 -3.018 1.00 92.12 162 TYR A CA 1
ATOM 1297 C C . TYR A 1 162 ? 8.217 -6.342 -2.118 1.00 92.12 162 TYR A C 1
ATOM 1299 O O . TYR A 1 162 ? 7.814 -5.300 -1.617 1.00 92.12 162 TYR A O 1
ATOM 1307 N N . GLU A 1 163 ? 9.471 -6.767 -1.944 1.00 87.88 163 GLU A N 1
ATOM 1308 C CA . GLU A 1 163 ? 10.465 -6.067 -1.136 1.00 87.88 163 GLU A CA 1
ATOM 1309 C C . GLU A 1 163 ? 10.879 -4.736 -1.774 1.00 87.88 163 GLU A C 1
ATOM 1311 O O . GLU A 1 163 ? 11.088 -4.638 -2.989 1.00 87.88 163 GLU A O 1
ATOM 1316 N N . ALA A 1 164 ? 11.038 -3.714 -0.934 1.00 89.50 164 ALA A N 1
ATOM 1317 C CA . ALA A 1 164 ? 11.555 -2.418 -1.350 1.00 89.50 164 ALA A CA 1
ATOM 1318 C C . ALA A 1 164 ? 13.056 -2.451 -1.638 1.00 89.50 164 ALA A C 1
ATOM 1320 O O . ALA A 1 164 ? 13.767 -3.264 -1.042 1.00 89.50 164 ALA A O 1
ATOM 1321 N N . PRO A 1 165 ? 13.560 -1.559 -2.513 1.00 86.06 165 PRO A N 1
ATOM 1322 C CA . PRO A 1 165 ? 14.985 -1.479 -2.813 1.00 86.06 165 PRO A CA 1
ATOM 1323 C C . PRO A 1 165 ? 15.850 -1.381 -1.558 1.00 86.06 165 PRO A C 1
ATOM 1325 O O . PRO A 1 165 ? 16.803 -2.135 -1.418 1.00 86.06 165 PRO A O 1
ATOM 1328 N N . GLU A 1 166 ? 15.475 -0.532 -0.602 1.00 82.19 166 GLU A N 1
ATOM 1329 C CA . GLU A 1 166 ? 16.202 -0.342 0.657 1.00 82.19 166 GLU A CA 1
ATOM 1330 C C . GLU A 1 166 ? 16.141 -1.539 1.620 1.00 82.19 166 GLU A C 1
ATOM 1332 O O . GLU A 1 166 ? 16.897 -1.573 2.587 1.00 82.19 166 GLU A O 1
ATOM 1337 N N . LEU A 1 167 ? 15.256 -2.509 1.368 1.00 80.56 167 LEU A N 1
ATOM 1338 C CA . LEU A 1 167 ? 15.135 -3.745 2.147 1.00 80.56 167 LEU A CA 1
ATOM 1339 C C . LEU A 1 167 ? 15.889 -4.920 1.504 1.00 80.56 167 LEU A C 1
ATOM 1341 O O . LEU A 1 167 ? 16.017 -5.972 2.127 1.00 80.56 167 LEU A O 1
ATOM 1345 N N . SER A 1 168 ? 16.388 -4.763 0.273 1.00 77.00 168 SER A N 1
ATOM 1346 C CA . SER A 1 168 ? 17.210 -5.777 -0.392 1.00 77.00 168 SER A CA 1
ATOM 1347 C C . SER A 1 168 ? 18.641 -5.728 0.137 1.00 77.00 168 SER A C 1
ATOM 1349 O O . SER A 1 168 ? 19.252 -4.660 0.228 1.00 77.00 168 SER A O 1
ATOM 1351 N N . SER A 1 169 ? 19.216 -6.897 0.424 1.00 65.69 169 SER A N 1
ATOM 1352 C CA . SER A 1 169 ? 20.601 -7.005 0.911 1.00 65.69 169 SER A CA 1
ATOM 1353 C C . SER A 1 169 ? 21.639 -6.591 -0.129 1.00 65.69 169 SER A C 1
ATOM 1355 O O . SER A 1 169 ? 22.782 -6.294 0.216 1.00 65.69 169 SER A O 1
ATOM 1357 N N . TYR A 1 170 ? 21.242 -6.531 -1.400 1.00 63.78 170 TYR A N 1
ATOM 1358 C CA . TYR A 1 170 ? 22.084 -6.091 -2.510 1.00 63.78 170 TYR A CA 1
ATOM 1359 C C . TYR A 1 170 ? 22.034 -4.576 -2.740 1.00 63.78 170 TYR A C 1
ATOM 1361 O O . TYR A 1 170 ? 22.705 -4.068 -3.646 1.00 63.78 170 TYR A O 1
ATOM 1369 N N . TRP A 1 171 ? 21.254 -3.834 -1.948 1.00 63.69 171 TRP A N 1
ATOM 1370 C CA . TRP A 1 171 ? 21.253 -2.380 -2.008 1.00 63.69 171 TRP A CA 1
ATOM 1371 C C . TRP A 1 171 ? 22.452 -1.815 -1.233 1.00 63.69 171 TRP A C 1
ATOM 1373 O O . TRP A 1 171 ? 22.666 -2.184 -0.078 1.00 63.69 171 TRP A O 1
ATOM 1383 N N . PRO A 1 172 ? 23.239 -0.888 -1.814 1.00 55.78 172 PRO A N 1
ATOM 1384 C CA . PRO A 1 172 ? 24.481 -0.393 -1.207 1.00 55.78 172 PRO A CA 1
ATOM 1385 C C . PRO A 1 172 ? 24.283 0.360 0.123 1.00 55.78 172 PRO A C 1
ATOM 1387 O O . PRO A 1 172 ? 25.264 0.707 0.777 1.00 55.78 172 PRO A O 1
ATOM 1390 N N . GLN A 1 173 ? 23.033 0.634 0.508 1.00 60.47 173 GLN A N 1
ATOM 1391 C CA . GLN A 1 173 ? 22.623 1.311 1.739 1.00 60.47 173 GLN A CA 1
ATOM 1392 C C . GLN A 1 173 ? 21.343 0.655 2.277 1.00 60.47 173 GLN A C 1
ATOM 1394 O O . GLN A 1 173 ? 20.281 1.275 2.258 1.00 60.47 173 GLN A O 1
ATOM 1399 N N . ALA A 1 174 ? 21.416 -0.611 2.691 1.00 65.69 174 ALA A N 1
ATOM 1400 C CA . ALA A 1 174 ? 20.301 -1.323 3.320 1.00 65.69 174 ALA A CA 1
ATOM 1401 C C . ALA A 1 174 ? 20.060 -0.802 4.757 1.00 65.69 174 ALA A C 1
ATOM 1403 O O . ALA A 1 174 ? 20.248 -1.503 5.751 1.00 65.69 174 ALA A O 1
ATOM 1404 N N . GLU A 1 175 ? 19.722 0.483 4.869 1.00 73.56 175 GLU A N 1
ATOM 1405 C CA . GLU A 1 175 ? 19.284 1.122 6.104 1.00 73.56 175 GLU A CA 1
ATOM 1406 C C . GLU A 1 175 ? 17.769 1.309 6.050 1.00 73.56 175 GLU A C 1
ATOM 1408 O O . GLU A 1 175 ? 17.244 2.020 5.191 1.00 73.56 175 GLU A O 1
ATOM 1413 N N . ILE A 1 176 ? 17.068 0.733 7.020 1.00 78.19 176 ILE A N 1
ATOM 1414 C CA . ILE A 1 176 ? 15.662 1.029 7.260 1.00 78.19 176 ILE A CA 1
ATOM 1415 C C . ILE A 1 176 ? 15.594 2.294 8.111 1.00 78.19 176 ILE A C 1
ATOM 1417 O O . ILE A 1 176 ? 16.106 2.342 9.237 1.00 78.19 176 ILE A O 1
ATOM 1421 N N . ALA A 1 177 ? 14.953 3.321 7.567 1.00 79.75 177 ALA A N 1
ATOM 1422 C CA . ALA A 1 177 ? 14.573 4.512 8.308 1.00 79.75 177 ALA A CA 1
ATOM 1423 C C . ALA A 1 177 ? 13.115 4.396 8.793 1.00 79.75 177 ALA A C 1
ATOM 1425 O O . ALA A 1 177 ? 12.294 3.746 8.135 1.00 79.75 177 ALA A O 1
ATOM 1426 N N . PRO A 1 178 ? 12.768 5.036 9.920 1.00 75.44 178 PRO A N 1
ATOM 1427 C CA . PRO A 1 178 ? 11.372 5.212 10.303 1.00 75.44 178 PRO A CA 1
ATOM 1428 C C . PRO A 1 178 ? 10.638 6.041 9.237 1.00 75.44 178 PRO A C 1
ATOM 1430 O O . PRO A 1 178 ? 11.229 6.934 8.632 1.00 75.44 178 PRO A O 1
ATOM 1433 N N . GLY A 1 179 ? 9.354 5.746 9.012 1.00 80.12 179 GLY A N 1
ATOM 1434 C CA . GLY A 1 179 ? 8.515 6.466 8.039 1.00 80.12 179 GLY A CA 1
ATOM 1435 C C . GLY A 1 179 ? 7.857 5.597 6.966 1.00 80.12 179 GLY A C 1
ATOM 1436 O O . GLY A 1 179 ? 7.234 6.130 6.060 1.00 80.12 179 GLY A O 1
ATOM 1437 N N . GLY A 1 180 ? 7.995 4.268 7.025 1.00 88.06 180 GLY A N 1
ATOM 1438 C CA . GLY A 1 180 ? 7.167 3.360 6.221 1.00 88.06 180 GLY A CA 1
ATOM 1439 C C . GLY A 1 180 ? 7.384 3.408 4.702 1.00 88.06 180 GLY A C 1
ATOM 1440 O O . GLY A 1 180 ? 6.575 2.854 3.967 1.00 88.06 180 GLY A O 1
ATOM 1441 N N . LEU A 1 181 ? 8.461 4.018 4.189 1.00 92.94 181 LEU A N 1
ATOM 1442 C CA . LEU A 1 181 ? 8.700 4.111 2.735 1.00 92.94 181 LEU A CA 1
ATOM 1443 C C . LEU A 1 181 ? 8.816 2.742 2.049 1.00 92.94 181 LEU A C 1
ATOM 1445 O O . LEU A 1 181 ? 8.390 2.594 0.900 1.00 92.94 181 LEU A O 1
ATOM 1449 N N . GLY A 1 182 ? 9.371 1.753 2.752 1.00 92.56 182 GLY A N 1
ATOM 1450 C CA . GLY A 1 182 ? 9.437 0.374 2.274 1.00 92.56 182 GLY A CA 1
ATOM 1451 C C . GLY A 1 182 ? 8.070 -0.311 2.276 1.00 92.56 182 GLY A C 1
ATOM 1452 O O . GLY A 1 182 ? 7.766 -1.097 1.378 1.00 92.56 182 GLY A O 1
ATOM 1453 N N . ASP A 1 183 ? 7.204 0.044 3.227 1.00 95.69 183 ASP A N 1
ATOM 1454 C CA . ASP A 1 183 ? 5.823 -0.436 3.277 1.00 95.69 183 ASP A CA 1
ATOM 1455 C C . ASP A 1 183 ? 5.004 0.165 2.128 1.00 95.69 183 ASP A C 1
ATOM 1457 O O . ASP A 1 183 ? 4.330 -0.573 1.416 1.00 95.69 183 ASP A O 1
ATOM 1461 N N . VAL A 1 184 ? 5.132 1.473 1.871 1.00 96.75 184 VAL A N 1
ATOM 1462 C CA . VAL A 1 184 ? 4.496 2.157 0.728 1.00 96.75 184 VAL A CA 1
ATOM 1463 C C . VAL A 1 184 ? 4.884 1.497 -0.592 1.00 96.75 184 VAL A C 1
ATOM 1465 O O . VAL A 1 184 ? 4.012 1.192 -1.407 1.00 96.75 184 VAL A O 1
ATOM 1468 N N . TRP A 1 185 ? 6.175 1.214 -0.780 1.00 95.88 185 TRP A N 1
ATOM 1469 C CA . TRP A 1 185 ? 6.650 0.462 -1.938 1.00 95.88 185 TRP A CA 1
ATOM 1470 C C . TRP A 1 185 ? 5.955 -0.898 -2.067 1.00 95.88 185 TRP A C 1
ATOM 1472 O O . TRP A 1 185 ? 5.416 -1.238 -3.121 1.00 95.88 185 TRP A O 1
ATOM 1482 N N . SER A 1 186 ? 5.938 -1.661 -0.976 1.00 96.19 186 SER A N 1
ATOM 1483 C CA . SER A 1 186 ? 5.378 -3.012 -0.943 1.00 96.19 186 SER A CA 1
ATOM 1484 C C . SER A 1 186 ? 3.869 -3.018 -1.240 1.00 96.19 186 SER A C 1
ATOM 1486 O O . SER A 1 186 ? 3.368 -3.892 -1.953 1.00 96.19 186 SER A O 1
ATOM 1488 N N . ILE A 1 187 ? 3.137 -2.000 -0.767 1.00 98.12 187 ILE A N 1
ATOM 1489 C CA . ILE A 1 187 ? 1.718 -1.783 -1.089 1.00 98.12 187 ILE A CA 1
ATOM 1490 C C . ILE A 1 187 ? 1.548 -1.494 -2.586 1.00 98.12 187 ILE A C 1
ATOM 1492 O O . ILE A 1 187 ? 0.669 -2.072 -3.228 1.00 98.12 187 ILE A O 1
ATOM 1496 N N . GLY A 1 188 ? 2.405 -0.652 -3.168 1.00 97.88 188 GLY A N 1
ATOM 1497 C CA . GLY A 1 188 ? 2.395 -0.375 -4.603 1.00 97.88 188 GLY A CA 1
ATOM 1498 C C . GLY A 1 188 ? 2.695 -1.622 -5.442 1.00 97.88 188 GLY A C 1
ATOM 1499 O O . GLY A 1 188 ? 2.007 -1.892 -6.426 1.00 97.88 188 GLY A O 1
ATOM 1500 N N . ALA A 1 189 ? 3.651 -2.452 -5.017 1.00 97.00 189 ALA A N 1
ATOM 1501 C CA . ALA A 1 189 ? 3.946 -3.730 -5.663 1.00 97.00 189 ALA A CA 1
ATOM 1502 C C . ALA A 1 189 ? 2.757 -4.707 -5.575 1.00 97.00 189 ALA A C 1
ATOM 1504 O O . ALA A 1 189 ? 2.439 -5.381 -6.559 1.00 97.00 189 ALA A O 1
ATOM 1505 N N . CYS A 1 190 ? 2.044 -4.739 -4.440 1.00 97.75 190 CYS A N 1
ATOM 1506 C CA . CYS A 1 190 ? 0.779 -5.470 -4.321 1.00 97.75 190 CYS A CA 1
ATOM 1507 C C . CYS A 1 190 ? -0.268 -4.932 -5.304 1.00 97.75 190 CYS A C 1
ATOM 1509 O O . CYS A 1 190 ? -0.948 -5.725 -5.949 1.00 97.75 190 CYS A O 1
ATOM 1511 N N . ALA A 1 191 ? -0.373 -3.610 -5.474 1.00 98.06 191 ALA A N 1
ATOM 1512 C CA . ALA A 1 191 ? -1.289 -3.007 -6.438 1.00 98.06 191 ALA A CA 1
ATOM 1513 C C . ALA A 1 191 ? -0.979 -3.419 -7.882 1.00 98.06 191 ALA A C 1
ATOM 1515 O O . ALA A 1 191 ? -1.891 -3.826 -8.599 1.00 98.06 191 ALA A O 1
ATOM 1516 N N . VAL A 1 192 ? 0.296 -3.438 -8.288 1.00 97.12 192 VAL A N 1
ATOM 1517 C CA . VAL A 1 192 ? 0.694 -3.973 -9.603 1.00 97.12 192 VAL A CA 1
ATOM 1518 C C . VAL A 1 192 ? 0.258 -5.432 -9.761 1.00 97.12 192 VAL A C 1
ATOM 1520 O O . VAL A 1 192 ? -0.274 -5.804 -10.810 1.00 97.12 192 VAL A O 1
ATOM 1523 N N . ALA A 1 193 ? 0.419 -6.252 -8.719 1.00 96.50 193 ALA A N 1
ATOM 1524 C CA . ALA A 1 193 ? -0.019 -7.645 -8.746 1.00 96.50 193 ALA A CA 1
ATOM 1525 C C . ALA A 1 193 ? -1.540 -7.796 -8.815 1.00 96.50 193 ALA A C 1
ATOM 1527 O O . ALA A 1 193 ? -2.027 -8.679 -9.513 1.00 96.50 193 ALA A O 1
ATOM 1528 N N . MET A 1 194 ? -2.303 -6.904 -8.184 1.00 97.56 194 MET A N 1
ATOM 1529 C CA . MET A 1 194 ? -3.753 -6.857 -8.366 1.00 97.56 194 MET A CA 1
ATOM 1530 C C . MET A 1 194 ? -4.143 -6.465 -9.791 1.00 97.56 194 MET A C 1
ATOM 1532 O O . MET A 1 194 ? -5.101 -7.015 -10.319 1.00 97.56 194 MET A O 1
ATOM 1536 N N . MET A 1 195 ? -3.404 -5.551 -10.424 1.00 97.12 195 MET A N 1
ATOM 1537 C CA . MET A 1 195 ? -3.701 -5.071 -11.778 1.00 97.12 195 MET A CA 1
ATOM 1538 C C . MET A 1 195 ? -3.319 -6.069 -12.874 1.00 97.12 195 MET A C 1
ATOM 1540 O O . MET A 1 195 ? -3.926 -6.084 -13.937 1.00 97.12 195 MET A O 1
ATOM 1544 N N . THR A 1 196 ? -2.276 -6.868 -12.649 1.00 94.75 196 THR A N 1
ATOM 1545 C CA . THR A 1 196 ? -1.652 -7.700 -13.698 1.00 94.75 196 THR A CA 1
ATOM 1546 C C . THR A 1 196 ? -1.688 -9.199 -13.405 1.00 94.75 196 THR A C 1
ATOM 1548 O O . THR A 1 196 ? -1.216 -9.999 -14.215 1.00 94.75 196 THR A O 1
ATOM 1551 N N . SER A 1 197 ? -2.183 -9.577 -12.225 1.00 94.00 197 SER A N 1
ATOM 1552 C CA . SER A 1 197 ? -2.075 -10.917 -11.635 1.00 94.00 197 SER A CA 1
ATOM 1553 C C . SER A 1 197 ? -0.638 -11.449 -11.528 1.00 94.00 197 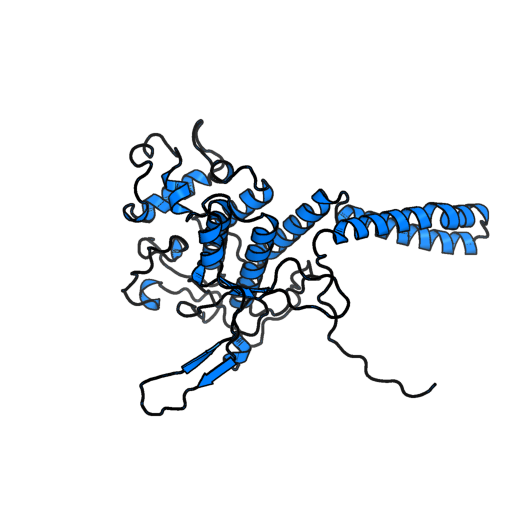SER A C 1
ATOM 1555 O O . SER A 1 197 ? -0.426 -12.656 -11.424 1.00 94.00 197 SER A O 1
ATOM 1557 N N . ARG A 1 198 ? 0.368 -10.566 -11.587 1.00 91.75 198 ARG A N 1
ATOM 1558 C CA . ARG A 1 198 ? 1.795 -10.910 -11.645 1.00 91.75 198 ARG A CA 1
ATOM 1559 C C . ARG A 1 198 ? 2.619 -9.960 -10.777 1.00 91.75 198 ARG A C 1
ATOM 1561 O O . ARG A 1 198 ? 2.258 -8.795 -10.639 1.00 91.75 198 ARG A O 1
ATOM 1568 N N . PRO A 1 199 ? 3.752 -10.405 -10.214 1.00 92.50 199 PRO A N 1
ATOM 1569 C CA . PRO A 1 199 ? 4.630 -9.501 -9.483 1.00 92.50 199 PRO A CA 1
ATOM 1570 C C . PRO A 1 199 ? 5.176 -8.411 -10.416 1.00 92.50 199 PRO A C 1
ATOM 1572 O O . PRO A 1 199 ? 5.392 -8.642 -11.609 1.00 92.50 199 PRO A O 1
ATOM 1575 N N . ILE A 1 200 ? 5.477 -7.238 -9.853 1.00 93.44 200 ILE A N 1
ATOM 1576 C CA . ILE A 1 200 ? 6.008 -6.089 -10.601 1.00 93.44 200 ILE A CA 1
ATOM 1577 C C . ILE A 1 200 ? 7.244 -6.441 -11.439 1.00 93.44 200 ILE A C 1
ATOM 1579 O O . ILE A 1 200 ? 7.412 -5.935 -12.545 1.00 93.44 200 ILE A O 1
ATOM 1583 N N . TRP A 1 201 ? 8.089 -7.359 -10.970 1.00 91.81 201 TRP A N 1
ATOM 1584 C CA . TRP A 1 201 ? 9.292 -7.745 -11.703 1.00 91.81 201 TRP A CA 1
ATOM 1585 C C . TRP A 1 201 ? 9.001 -8.489 -13.005 1.00 91.81 201 TRP A C 1
ATOM 1587 O O . TRP A 1 201 ? 9.730 -8.290 -13.973 1.00 91.81 201 TRP A O 1
ATOM 1597 N N . GLU A 1 202 ? 7.919 -9.270 -13.086 1.00 90.56 202 GLU A N 1
ATOM 1598 C CA . GLU A 1 202 ? 7.492 -9.853 -14.366 1.00 90.56 202 GLU A CA 1
ATOM 1599 C C . GLU A 1 202 ? 7.051 -8.771 -15.352 1.00 90.56 202 GLU A C 1
ATOM 1601 O O . GLU A 1 202 ? 7.340 -8.877 -16.544 1.00 90.56 202 GLU A O 1
ATOM 1606 N N . LEU A 1 203 ? 6.386 -7.718 -14.865 1.00 90.81 203 LEU A N 1
ATOM 1607 C CA . LEU A 1 203 ? 6.011 -6.579 -15.697 1.00 90.81 203 LEU A CA 1
ATOM 1608 C C . LEU A 1 203 ? 7.260 -5.874 -16.237 1.00 90.81 203 LEU A C 1
ATOM 1610 O O . LEU A 1 203 ? 7.360 -5.668 -17.445 1.00 90.81 203 LEU A O 1
ATOM 1614 N N . VAL A 1 204 ? 8.218 -5.561 -15.358 1.00 90.12 204 VAL A N 1
ATOM 1615 C CA . VAL A 1 204 ? 9.455 -4.837 -15.697 1.00 90.12 204 VAL A CA 1
ATOM 1616 C C . VAL A 1 204 ? 10.339 -5.635 -16.662 1.00 90.12 204 VAL A C 1
ATOM 1618 O O . VAL A 1 204 ? 10.871 -5.059 -17.607 1.00 90.12 204 VAL A O 1
ATOM 1621 N N . MET A 1 205 ? 10.490 -6.955 -16.483 1.00 88.31 205 MET A N 1
ATOM 1622 C CA . MET A 1 205 ? 11.348 -7.769 -17.367 1.00 88.31 205 MET A CA 1
ATOM 1623 C C . MET A 1 205 ? 10.783 -7.965 -18.782 1.00 88.31 205 MET A C 1
ATOM 1625 O O . MET A 1 205 ? 11.527 -8.335 -19.691 1.00 88.31 205 MET A O 1
ATOM 1629 N N . ARG A 1 206 ? 9.486 -7.709 -18.987 1.00 87.12 206 ARG A N 1
ATOM 1630 C CA . ARG A 1 206 ? 8.817 -7.850 -20.291 1.00 87.12 206 ARG A CA 1
ATOM 1631 C C . ARG A 1 206 ? 8.864 -6.601 -21.163 1.00 87.12 206 ARG A C 1
ATOM 1633 O O . ARG A 1 206 ? 8.551 -6.702 -22.350 1.00 87.12 206 ARG A O 1
ATOM 1640 N N . GLN A 1 207 ? 9.196 -5.444 -20.590 1.00 83.19 207 GLN A N 1
ATOM 1641 C CA . GLN A 1 207 ? 9.166 -4.183 -21.325 1.00 83.19 207 GLN A CA 1
ATOM 1642 C C . GLN A 1 207 ? 10.472 -3.911 -22.066 1.00 83.19 207 GLN A C 1
ATOM 1644 O O . GLN A 1 207 ? 11.569 -4.195 -21.581 1.00 83.19 207 GLN A O 1
ATOM 1649 N N . ASP A 1 208 ? 10.339 -3.271 -23.225 1.00 73.50 208 ASP A N 1
ATOM 1650 C CA . ASP A 1 208 ? 11.464 -2.681 -23.940 1.00 73.50 208 ASP A CA 1
ATOM 1651 C C . ASP A 1 208 ? 11.785 -1.321 -23.294 1.00 73.50 208 ASP A C 1
ATOM 1653 O O . ASP A 1 208 ? 11.081 -0.326 -23.493 1.00 73.50 208 ASP A O 1
ATOM 1657 N N . ILE A 1 209 ? 12.821 -1.299 -22.448 1.00 69.00 209 ILE A N 1
ATOM 1658 C CA . ILE A 1 209 ? 13.188 -0.117 -21.650 1.00 69.00 209 ILE A CA 1
ATOM 1659 C C . ILE A 1 209 ? 14.262 0.708 -22.356 1.00 69.00 209 ILE A C 1
ATOM 1661 O O . ILE A 1 209 ? 14.103 1.912 -22.485 1.00 69.00 209 ILE A O 1
ATOM 1665 N N . THR A 1 210 ? 15.328 0.087 -22.858 1.00 62.91 210 THR A N 1
ATOM 1666 C CA . THR A 1 210 ? 16.402 0.740 -23.629 1.00 62.91 210 THR A CA 1
ATOM 1667 C C . THR A 1 210 ? 17.108 -0.293 -24.510 1.00 62.91 210 THR A C 1
ATOM 1669 O O . THR A 1 210 ? 17.064 -1.487 -24.218 1.00 62.91 210 THR A O 1
ATOM 1672 N N . SER A 1 211 ? 17.769 0.134 -25.595 1.00 62.16 211 SER A N 1
ATOM 1673 C CA . SER A 1 211 ? 18.394 -0.778 -26.572 1.00 62.16 211 SER A CA 1
ATOM 1674 C C . SER A 1 211 ? 19.475 -1.697 -25.986 1.00 62.16 211 SER A C 1
ATOM 1676 O O . SER A 1 211 ? 19.649 -2.817 -26.461 1.00 62.16 211 SER A O 1
ATOM 1678 N N . ASP A 1 212 ? 20.160 -1.260 -24.932 1.00 60.62 212 ASP A N 1
ATOM 1679 C CA . ASP A 1 212 ? 21.117 -2.039 -24.139 1.00 60.62 212 ASP A CA 1
ATOM 1680 C C . ASP A 1 212 ? 20.438 -3.054 -23.197 1.00 60.62 212 ASP A C 1
ATOM 1682 O O . ASP A 1 212 ? 21.018 -4.099 -22.895 1.00 60.62 212 ASP A O 1
ATOM 1686 N N . MET A 1 213 ? 19.185 -2.815 -22.799 1.00 62.47 213 MET A N 1
ATOM 1687 C CA . MET A 1 213 ? 18.414 -3.692 -21.906 1.00 62.47 213 MET A CA 1
ATOM 1688 C C . MET A 1 213 ? 17.522 -4.717 -22.628 1.00 62.47 213 MET A C 1
ATOM 1690 O O . MET A 1 213 ? 17.078 -5.676 -21.988 1.00 62.47 213 MET A O 1
ATOM 1694 N N . ILE A 1 214 ? 17.324 -4.579 -23.948 1.00 61.19 214 ILE A N 1
ATOM 1695 C CA . ILE A 1 214 ? 16.536 -5.508 -24.791 1.00 61.19 214 ILE A CA 1
ATOM 1696 C C . ILE A 1 214 ? 17.085 -6.944 -24.741 1.00 61.19 214 ILE A C 1
ATOM 1698 O O . ILE A 1 214 ? 16.323 -7.903 -24.824 1.00 61.19 214 ILE A O 1
ATOM 1702 N N . SER A 1 215 ? 18.401 -7.112 -24.572 1.00 61.06 215 SER A N 1
ATOM 1703 C CA . SER A 1 215 ? 19.066 -8.426 -24.637 1.00 61.06 215 SER A CA 1
ATOM 1704 C C . SER A 1 215 ? 18.629 -9.435 -23.563 1.00 61.06 215 SER A C 1
ATOM 1706 O O . SER A 1 215 ? 18.900 -10.621 -23.723 1.00 61.06 215 SER A O 1
ATOM 1708 N N . ARG A 1 216 ? 17.940 -8.980 -22.508 1.00 64.69 216 ARG A N 1
ATOM 1709 C CA . ARG A 1 216 ? 17.454 -9.811 -21.390 1.00 64.69 216 ARG A CA 1
ATOM 1710 C C . ARG A 1 216 ? 15.941 -9.758 -21.205 1.00 64.69 216 ARG A C 1
ATOM 1712 O O . ARG A 1 216 ? 15.425 -9.907 -20.097 1.00 64.69 216 ARG A O 1
ATOM 1719 N N . ARG A 1 217 ? 15.216 -9.442 -22.273 1.00 65.88 217 ARG A N 1
ATOM 1720 C CA . ARG A 1 217 ? 13.757 -9.526 -22.273 1.00 65.88 217 ARG A CA 1
ATOM 1721 C C . ARG A 1 217 ? 13.336 -10.974 -22.005 1.00 65.88 217 ARG A C 1
ATOM 1723 O O . ARG A 1 217 ? 13.954 -11.895 -22.529 1.00 65.88 217 ARG A O 1
ATOM 1730 N N . ASP A 1 218 ? 12.300 -11.151 -21.190 1.00 75.06 218 ASP A N 1
ATOM 1731 C CA . ASP A 1 218 ? 11.735 -12.460 -20.821 1.00 75.06 218 ASP A CA 1
ATOM 1732 C C . ASP A 1 218 ? 12.660 -13.378 -19.992 1.00 75.06 218 ASP A C 1
ATOM 1734 O O . ASP A 1 218 ? 12.347 -14.555 -19.800 1.00 75.06 218 ASP A O 1
ATOM 1738 N N . GLU A 1 219 ? 13.765 -12.857 -19.442 1.00 79.81 219 GLU A N 1
ATOM 1739 C CA . GLU A 1 219 ? 14.503 -13.572 -18.397 1.00 79.81 219 GLU A CA 1
ATOM 1740 C C . GLU A 1 219 ? 13.643 -13.707 -17.131 1.00 79.81 219 GLU A C 1
ATOM 1742 O O . GLU A 1 219 ? 12.886 -12.798 -16.768 1.00 79.81 219 GLU A O 1
ATOM 1747 N N . ASP A 1 220 ? 13.769 -14.841 -16.433 1.00 83.81 220 ASP A N 1
ATOM 1748 C CA . ASP A 1 220 ? 13.190 -14.972 -15.098 1.00 83.81 220 ASP A CA 1
ATOM 1749 C C . ASP A 1 220 ? 13.829 -13.907 -14.207 1.00 83.81 220 ASP A C 1
ATOM 1751 O O . ASP A 1 220 ? 15.038 -13.893 -13.982 1.00 83.81 220 ASP A O 1
ATOM 1755 N N . TRP A 1 221 ? 13.021 -12.991 -13.684 1.00 85.81 221 TRP A N 1
ATOM 1756 C CA . TRP A 1 221 ? 13.525 -11.892 -12.870 1.00 85.81 221 TRP A CA 1
ATOM 1757 C C . TRP A 1 221 ? 14.307 -12.384 -11.646 1.00 85.81 221 TRP A C 1
ATOM 1759 O O . TRP A 1 221 ? 15.171 -11.664 -11.148 1.00 85.81 221 TRP A O 1
ATOM 1769 N N . ARG A 1 222 ? 14.048 -13.614 -11.179 1.00 84.19 222 ARG A N 1
ATOM 1770 C CA . ARG A 1 222 ? 14.778 -14.245 -10.069 1.00 84.19 222 ARG A CA 1
ATOM 1771 C C . ARG A 1 222 ? 16.242 -14.522 -10.402 1.00 84.19 222 ARG A C 1
ATOM 1773 O O . ARG A 1 222 ? 17.054 -14.619 -9.489 1.00 84.19 222 ARG A O 1
ATOM 1780 N N . THR A 1 223 ? 16.595 -14.632 -11.684 1.00 84.94 223 THR A N 1
ATOM 1781 C CA . THR A 1 223 ? 17.989 -14.787 -12.127 1.00 84.94 223 THR A CA 1
ATOM 1782 C C . THR A 1 223 ? 18.689 -13.447 -12.347 1.00 84.94 223 THR A C 1
ATOM 1784 O O . THR A 1 223 ? 19.908 -13.412 -12.510 1.00 84.94 223 THR A O 1
ATOM 1787 N N . VAL A 1 224 ? 17.941 -12.339 -12.339 1.00 83.44 224 VAL A N 1
ATOM 1788 C CA . VAL A 1 224 ? 18.468 -10.985 -12.528 1.00 83.44 224 VAL A CA 1
ATOM 1789 C C . VAL A 1 224 ? 18.819 -10.374 -11.172 1.00 83.44 224 VAL A C 1
ATOM 1791 O O . VAL A 1 224 ? 17.986 -10.284 -10.264 1.00 83.44 224 VAL A O 1
ATOM 1794 N N . VAL A 1 225 ? 20.062 -9.902 -11.043 1.00 83.81 225 VAL A N 1
ATOM 1795 C CA . VAL A 1 225 ? 20.546 -9.270 -9.808 1.00 83.81 225 VAL A CA 1
ATOM 1796 C C . VAL A 1 225 ? 19.660 -8.074 -9.416 1.00 83.81 225 VAL A C 1
ATOM 1798 O O . VAL A 1 225 ? 19.272 -7.296 -10.295 1.00 83.81 225 VAL A O 1
ATOM 1801 N N . PRO A 1 226 ? 19.336 -7.878 -8.121 1.00 82.88 226 PRO A N 1
ATOM 1802 C CA . PRO A 1 226 ? 18.369 -6.861 -7.698 1.00 82.88 226 PRO A CA 1
ATOM 1803 C C . PRO A 1 226 ? 18.692 -5.449 -8.194 1.00 82.88 226 PRO A C 1
ATOM 1805 O O . PRO A 1 226 ? 17.812 -4.764 -8.708 1.00 82.88 226 PRO A O 1
ATOM 1808 N N . THR A 1 227 ? 19.962 -5.030 -8.141 1.00 82.38 227 THR A N 1
ATOM 1809 C CA . THR A 1 227 ? 20.402 -3.709 -8.624 1.00 82.38 227 THR A CA 1
ATOM 1810 C C . THR A 1 227 ? 19.989 -3.454 -10.075 1.00 82.38 227 THR A C 1
ATOM 1812 O O . THR A 1 227 ? 19.556 -2.356 -10.415 1.00 82.38 227 THR A O 1
ATOM 1815 N N . GLU A 1 228 ? 20.075 -4.467 -10.939 1.00 84.81 228 GLU A N 1
ATOM 1816 C CA . GLU A 1 228 ? 19.654 -4.340 -12.333 1.00 84.81 228 GLU A CA 1
ATOM 1817 C C . GLU A 1 228 ? 18.129 -4.242 -12.458 1.00 84.81 228 GLU A C 1
ATOM 1819 O O . GLU A 1 228 ? 17.637 -3.406 -13.218 1.00 84.81 228 GLU A O 1
ATOM 1824 N N . ARG A 1 229 ? 17.375 -5.021 -11.669 1.00 87.25 229 ARG A N 1
ATOM 1825 C CA . ARG A 1 229 ? 15.905 -4.936 -11.623 1.00 87.25 229 ARG A CA 1
ATOM 1826 C C . ARG A 1 229 ? 15.432 -3.542 -11.211 1.00 87.25 229 ARG A C 1
ATOM 1828 O O . ARG A 1 229 ? 14.560 -2.968 -11.864 1.00 87.25 229 ARG A O 1
ATOM 1835 N N . PHE A 1 230 ? 16.051 -2.972 -10.181 1.00 87.44 230 PHE A N 1
ATOM 1836 C CA . PHE A 1 230 ? 15.739 -1.624 -9.714 1.00 87.44 230 PHE A CA 1
ATOM 1837 C C . PHE A 1 230 ? 16.152 -0.547 -10.717 1.00 87.44 230 PHE A C 1
ATOM 1839 O O . PHE A 1 230 ? 15.397 0.398 -10.916 1.00 87.44 230 PHE A O 1
ATOM 1846 N N . ASN A 1 231 ? 17.292 -0.694 -11.399 1.00 86.19 231 ASN A N 1
ATOM 1847 C CA . ASN A 1 231 ? 17.702 0.244 -12.449 1.00 86.19 231 ASN A CA 1
ATOM 1848 C C . ASN A 1 231 ? 16.731 0.243 -13.638 1.00 86.19 231 ASN A C 1
ATOM 1850 O O . ASN A 1 231 ? 16.403 1.310 -14.156 1.00 86.19 231 ASN A O 1
ATOM 1854 N N . ARG A 1 232 ? 16.239 -0.937 -14.041 1.00 88.00 232 ARG A N 1
ATOM 1855 C CA . ARG A 1 232 ? 15.206 -1.083 -15.081 1.00 88.00 232 ARG A CA 1
ATOM 1856 C C . ARG A 1 232 ? 13.929 -0.345 -14.702 1.00 88.00 232 ARG A C 1
ATOM 1858 O O . ARG A 1 232 ? 13.458 0.509 -15.445 1.00 88.00 232 ARG A O 1
ATOM 1865 N N . LEU A 1 233 ? 13.410 -0.627 -13.513 1.00 90.25 233 LEU A N 1
ATOM 1866 C CA . LEU A 1 233 ? 12.236 0.057 -12.988 1.00 90.25 233 LEU A CA 1
ATOM 1867 C C . LEU A 1 233 ? 12.458 1.574 -12.871 1.00 90.25 233 LEU A C 1
ATOM 1869 O O . LEU A 1 233 ? 11.604 2.351 -13.279 1.00 90.25 233 LEU A O 1
ATOM 1873 N N . ALA A 1 234 ? 13.614 2.008 -12.360 1.00 88.62 234 ALA A N 1
ATOM 1874 C CA . ALA A 1 234 ? 13.945 3.424 -12.230 1.00 88.62 234 ALA A CA 1
ATOM 1875 C C . ALA A 1 234 ? 13.936 4.132 -13.586 1.00 88.62 234 ALA A C 1
ATOM 1877 O O . ALA A 1 234 ? 13.532 5.287 -13.659 1.00 88.62 234 ALA A O 1
ATOM 1878 N N . ALA A 1 235 ? 14.376 3.455 -14.650 1.00 88.00 235 ALA A N 1
ATOM 1879 C CA . ALA A 1 235 ? 14.269 3.975 -16.005 1.00 88.00 235 ALA A CA 1
ATOM 1880 C C . ALA A 1 235 ? 12.800 4.085 -16.448 1.00 88.00 235 ALA A C 1
ATOM 1882 O O . ALA A 1 235 ? 12.428 5.117 -16.993 1.00 88.00 235 ALA A O 1
ATOM 1883 N N . MET A 1 236 ? 11.951 3.095 -16.149 1.00 89.69 236 MET A N 1
ATOM 1884 C CA . MET A 1 236 ? 10.517 3.122 -16.487 1.00 89.69 236 MET A CA 1
ATOM 1885 C C . MET A 1 236 ? 9.723 4.246 -15.802 1.00 89.69 236 MET A C 1
ATOM 1887 O O . MET A 1 236 ? 8.719 4.688 -16.361 1.00 89.69 236 MET A O 1
ATOM 1891 N N . CYS A 1 237 ? 10.156 4.708 -14.626 1.00 88.12 237 CYS A N 1
ATOM 1892 C CA . CYS A 1 237 ? 9.509 5.804 -13.890 1.00 88.12 237 CYS A CA 1
ATOM 1893 C C . CYS A 1 237 ? 10.078 7.199 -14.232 1.00 88.12 237 CYS A C 1
ATOM 1895 O O . CYS A 1 237 ? 9.823 8.171 -13.519 1.00 88.12 237 CYS A O 1
ATOM 1897 N N . ARG A 1 238 ? 10.918 7.323 -15.271 1.00 85.31 238 ARG A N 1
ATOM 1898 C CA . ARG A 1 238 ? 11.459 8.621 -15.701 1.00 85.31 238 ARG A CA 1
ATOM 1899 C C . ARG A 1 238 ? 10.518 9.324 -16.683 1.00 85.31 238 ARG A C 1
ATOM 1901 O O . ARG A 1 238 ? 10.062 8.694 -17.637 1.00 85.31 238 ARG A O 1
ATOM 1908 N N . PRO A 1 239 ? 10.295 10.641 -16.527 1.00 76.19 239 PRO A N 1
ATOM 1909 C CA . PRO A 1 239 ? 9.478 11.411 -17.462 1.00 76.19 239 PRO A CA 1
ATOM 1910 C C . PRO A 1 239 ? 10.173 11.650 -18.814 1.00 76.19 239 PRO A C 1
ATOM 1912 O O . PRO A 1 239 ? 9.503 11.944 -19.800 1.00 76.19 239 PRO A O 1
ATOM 1915 N N . ASP A 1 240 ? 11.504 11.537 -18.875 1.00 80.31 240 ASP A N 1
ATOM 1916 C CA . ASP A 1 240 ? 12.359 11.879 -20.020 1.00 80.31 240 ASP A CA 1
ATOM 1917 C C . ASP A 1 240 ? 12.874 10.653 -20.798 1.00 80.31 240 ASP A C 1
ATOM 1919 O O . ASP A 1 240 ? 13.975 10.657 -21.352 1.00 80.31 240 ASP A O 1
ATOM 1923 N N . LEU A 1 241 ? 12.079 9.584 -20.850 1.00 76.75 241 LEU A N 1
ATOM 1924 C CA . LEU A 1 241 ? 12.448 8.360 -21.557 1.00 76.75 241 LEU A CA 1
ATOM 1925 C C . LEU A 1 241 ? 12.636 8.579 -23.077 1.00 76.75 241 LEU A C 1
ATOM 1927 O O . LEU A 1 241 ? 11.851 9.302 -23.701 1.00 76.75 241 LEU A O 1
ATOM 1931 N N . PRO A 1 242 ? 13.644 7.938 -23.709 1.00 77.44 242 PRO A N 1
ATOM 1932 C CA . PRO A 1 242 ? 13.817 7.978 -25.159 1.00 77.44 242 PRO A CA 1
ATOM 1933 C C . PRO A 1 242 ? 12.582 7.477 -25.925 1.00 77.44 242 PRO A C 1
ATOM 1935 O O . PRO A 1 242 ? 11.786 6.676 -25.435 1.00 77.44 242 PRO A O 1
ATOM 1938 N N . ALA A 1 243 ? 12.438 7.915 -27.178 1.00 71.75 243 ALA A N 1
ATOM 1939 C CA . ALA A 1 243 ? 11.351 7.458 -28.038 1.00 71.75 243 ALA A CA 1
ATOM 1940 C C . ALA A 1 243 ? 11.410 5.932 -28.249 1.00 71.75 243 ALA A C 1
ATOM 1942 O O . ALA A 1 243 ? 12.444 5.396 -28.645 1.00 71.75 243 ALA A O 1
ATOM 1943 N N . GLY A 1 244 ? 10.281 5.253 -28.022 1.00 72.50 244 GLY A N 1
ATOM 1944 C CA . GLY A 1 244 ? 10.158 3.794 -28.128 1.00 72.50 244 GLY A CA 1
ATOM 1945 C C . GLY A 1 244 ? 10.323 3.040 -26.804 1.00 72.50 244 GLY A C 1
ATOM 1946 O O . GLY A 1 244 ? 10.091 1.836 -26.777 1.00 72.50 244 GLY A O 1
ATOM 1947 N N . CYS A 1 245 ? 10.676 3.728 -25.718 1.00 80.81 245 CYS A N 1
ATOM 1948 C CA . CYS A 1 245 ? 10.719 3.157 -24.375 1.00 80.81 245 CYS A CA 1
ATOM 1949 C C . CYS A 1 245 ? 9.325 3.171 -23.732 1.00 80.81 245 CYS A C 1
ATOM 1951 O O . CYS A 1 245 ? 8.551 4.106 -23.945 1.00 80.81 245 CYS A O 1
ATOM 1953 N N . THR A 1 246 ? 9.018 2.155 -22.925 1.00 83.94 246 THR A N 1
ATOM 1954 C CA . THR A 1 246 ? 7.717 2.042 -22.244 1.00 83.94 246 THR A CA 1
ATOM 1955 C C . THR A 1 246 ? 7.811 2.578 -20.816 1.00 83.94 246 THR A C 1
ATOM 1957 O O . THR A 1 246 ? 8.600 2.070 -20.017 1.00 83.94 246 THR A O 1
ATOM 1960 N N . THR A 1 247 ? 7.007 3.592 -20.477 1.00 90.19 247 THR A N 1
ATOM 1961 C CA . THR A 1 247 ? 6.892 4.063 -19.084 1.00 90.19 247 THR A CA 1
ATOM 1962 C C . THR A 1 247 ? 6.144 3.039 -18.231 1.00 90.19 247 THR A C 1
ATOM 1964 O O . THR A 1 247 ? 5.398 2.203 -18.751 1.00 90.19 247 THR A O 1
ATOM 1967 N N . LEU A 1 248 ? 6.264 3.115 -16.905 1.00 91.50 248 LEU A N 1
ATOM 1968 C CA . LEU A 1 248 ? 5.498 2.221 -16.036 1.00 91.50 248 LEU A CA 1
ATOM 1969 C C . LEU A 1 248 ? 3.979 2.371 -16.233 1.00 91.50 248 LEU A C 1
ATOM 1971 O O . LEU A 1 248 ? 3.277 1.366 -16.327 1.00 91.50 248 LEU A O 1
ATOM 1975 N N . GLN A 1 249 ? 3.466 3.595 -16.390 1.00 91.81 249 GLN A N 1
ATOM 1976 C CA . GLN A 1 249 ? 2.032 3.814 -16.649 1.00 91.81 249 GLN A CA 1
ATOM 1977 C C . GLN A 1 249 ? 1.562 3.177 -17.956 1.00 91.81 249 GLN A C 1
ATOM 1979 O O . GLN A 1 249 ? 0.415 2.738 -18.047 1.00 91.81 249 GLN A O 1
ATOM 1984 N N . GLN A 1 250 ? 2.425 3.157 -18.975 1.00 91.25 250 GLN A N 1
ATOM 1985 C CA . GLN A 1 250 ? 2.134 2.529 -20.264 1.00 91.25 250 GLN A CA 1
ATOM 1986 C C . GLN A 1 250 ? 2.193 1.001 -20.181 1.00 91.25 250 GLN A C 1
ATOM 1988 O O . GLN A 1 250 ? 1.440 0.333 -20.883 1.00 91.25 250 GLN A O 1
ATOM 1993 N N . ALA A 1 251 ? 3.062 0.460 -19.323 1.00 92.62 251 ALA A N 1
ATOM 1994 C CA . ALA A 1 251 ? 3.166 -0.975 -19.083 1.00 92.62 251 ALA A CA 1
ATOM 1995 C C . ALA A 1 251 ? 1.967 -1.519 -18.285 1.00 92.62 251 ALA A C 1
ATOM 1997 O O . ALA A 1 251 ? 1.554 -2.660 -18.491 1.00 92.62 251 ALA A O 1
ATOM 1998 N N . LEU A 1 252 ? 1.401 -0.717 -17.377 1.00 94.81 252 LEU A N 1
ATOM 1999 C CA . LEU A 1 252 ? 0.201 -1.081 -16.623 1.00 94.81 252 LEU A CA 1
ATOM 2000 C C . LEU A 1 252 ? -1.043 -1.142 -17.534 1.00 94.81 252 LEU A C 1
ATOM 2002 O O . LEU A 1 252 ? -1.169 -0.319 -18.447 1.00 94.81 252 LEU A O 1
ATOM 2006 N N . PRO A 1 253 ? -2.001 -2.061 -17.282 1.00 94.44 253 PRO A N 1
ATOM 2007 C CA . PRO A 1 253 ? -3.165 -2.222 -18.149 1.00 94.44 253 PRO A CA 1
ATOM 2008 C C . PRO A 1 253 ? -3.981 -0.933 -18.281 1.00 94.44 253 PRO A C 1
ATOM 2010 O O . PRO A 1 253 ? -4.289 -0.259 -17.298 1.00 94.44 253 PRO A O 1
ATOM 2013 N N . PHE A 1 254 ? -4.363 -0.599 -19.516 1.00 94.38 254 PHE A N 1
ATOM 2014 C CA . PHE A 1 254 ? -5.103 0.628 -19.828 1.00 94.38 254 PHE A CA 1
ATOM 2015 C C . PHE A 1 254 ? -6.543 0.635 -19.292 1.00 94.38 254 PHE A C 1
ATOM 2017 O O . PHE A 1 254 ? -7.181 1.685 -19.305 1.00 94.38 254 PHE A O 1
ATOM 2024 N N . THR A 1 255 ? -7.051 -0.523 -18.857 1.00 94.12 255 THR A N 1
ATOM 2025 C CA . THR A 1 255 ? -8.367 -0.689 -18.225 1.00 94.12 255 THR A CA 1
ATOM 2026 C C . THR A 1 255 ? -8.473 0.055 -16.899 1.00 94.12 255 THR A C 1
ATOM 2028 O O . THR A 1 255 ? -9.578 0.408 -16.503 1.00 94.12 255 THR A O 1
ATOM 2031 N N . TYR A 1 256 ? -7.340 0.329 -16.248 1.00 95.62 256 TYR A N 1
ATOM 2032 C CA . TYR A 1 256 ? -7.279 1.089 -15.008 1.00 95.62 256 TYR A CA 1
ATOM 2033 C C . TYR A 1 256 ? -7.114 2.585 -15.259 1.00 95.62 256 TYR A C 1
ATOM 2035 O O . TYR A 1 256 ? -6.412 3.022 -16.189 1.00 95.62 256 TYR A O 1
ATOM 2043 N N . SER A 1 257 ? -7.718 3.388 -14.382 1.00 95.31 257 SER A N 1
ATOM 2044 C CA . SER A 1 257 ? -7.664 4.839 -14.501 1.00 95.31 257 SER A CA 1
ATOM 2045 C C . SER A 1 257 ? -6.216 5.365 -14.534 1.00 95.31 257 SER A C 1
ATOM 2047 O O . SER A 1 257 ? -5.312 4.813 -13.892 1.00 95.31 257 SER A O 1
ATOM 2049 N N . PRO A 1 258 ? -5.951 6.455 -15.282 1.00 95.31 258 PRO A N 1
ATOM 2050 C CA . PRO A 1 258 ? -4.639 7.103 -15.269 1.00 95.31 258 PRO A CA 1
ATOM 2051 C C . PRO A 1 258 ? -4.211 7.552 -13.865 1.00 95.31 258 PRO A C 1
ATOM 2053 O O . PRO A 1 258 ? -3.025 7.543 -13.551 1.00 95.31 258 PRO A O 1
ATOM 2056 N N . VAL A 1 259 ? -5.180 7.910 -13.016 1.00 95.50 259 VAL A N 1
ATOM 2057 C CA . VAL A 1 259 ? -4.949 8.348 -11.635 1.00 95.50 259 VAL A CA 1
ATOM 2058 C C . VAL A 1 259 ? -4.410 7.199 -10.786 1.00 95.50 259 VAL A C 1
ATOM 2060 O O . VAL A 1 259 ? -3.358 7.354 -10.165 1.00 95.50 259 VAL A O 1
ATOM 2063 N N . LEU A 1 260 ? -5.054 6.025 -10.829 1.00 96.75 260 LEU A N 1
ATOM 2064 C CA . LEU A 1 260 ? -4.560 4.839 -10.126 1.00 96.75 260 LEU A CA 1
ATOM 2065 C C . LEU A 1 260 ? -3.151 4.465 -10.595 1.00 96.75 260 LEU A C 1
ATOM 2067 O O . LEU A 1 260 ? -2.265 4.251 -9.774 1.00 96.75 260 LEU A O 1
ATOM 2071 N N . ARG A 1 261 ? -2.918 4.442 -11.914 1.00 96.69 261 ARG A N 1
ATOM 2072 C CA . ARG A 1 261 ? -1.596 4.137 -12.487 1.00 96.69 261 ARG A CA 1
ATOM 2073 C C . ARG A 1 261 ? -0.511 5.111 -12.023 1.00 96.69 261 ARG A C 1
ATOM 2075 O O . ARG A 1 261 ? 0.590 4.670 -11.708 1.00 96.69 261 ARG A O 1
ATOM 2082 N N . SER A 1 262 ? -0.832 6.401 -11.940 1.00 95.38 262 SER A N 1
ATOM 2083 C CA . SER A 1 262 ? 0.078 7.439 -11.440 1.00 95.38 262 SER A CA 1
ATOM 2084 C C . SER A 1 262 ? 0.402 7.265 -9.953 1.00 95.38 262 SER A C 1
ATOM 2086 O O . SER A 1 262 ? 1.565 7.354 -9.562 1.00 95.38 262 SER A O 1
ATOM 2088 N N . ILE A 1 263 ? -0.599 6.971 -9.118 1.00 96.50 263 ILE A N 1
ATOM 2089 C CA . ILE A 1 263 ? -0.393 6.694 -7.687 1.00 96.50 263 ILE A CA 1
ATOM 2090 C C . ILE A 1 263 ? 0.465 5.441 -7.500 1.00 96.50 263 ILE A C 1
ATOM 2092 O O . ILE A 1 263 ? 1.436 5.467 -6.745 1.00 96.50 263 ILE A O 1
ATOM 2096 N N . VAL A 1 264 ? 0.157 4.364 -8.229 1.00 97.06 264 VAL A N 1
ATOM 2097 C CA . VAL A 1 264 ? 0.938 3.124 -8.176 1.00 97.06 264 VAL A CA 1
ATOM 2098 C C . VAL A 1 264 ? 2.383 3.384 -8.587 1.00 97.06 264 VAL A C 1
ATOM 2100 O O . VAL A 1 264 ? 3.269 2.911 -7.894 1.00 97.06 264 VAL A O 1
ATOM 2103 N N . GLU A 1 265 ? 2.652 4.175 -9.629 1.00 95.62 265 GLU A N 1
ATOM 2104 C CA . GLU A 1 265 ? 4.021 4.564 -10.002 1.00 95.62 265 GLU A CA 1
ATOM 2105 C C . GLU A 1 265 ? 4.742 5.382 -8.921 1.00 95.62 265 GLU A C 1
ATOM 2107 O O . GLU A 1 265 ? 5.936 5.177 -8.709 1.00 95.62 265 GLU A O 1
ATOM 2112 N N . GLN A 1 266 ? 4.048 6.276 -8.211 1.00 95.25 266 GLN A N 1
ATOM 2113 C CA . GLN A 1 266 ? 4.646 7.050 -7.114 1.00 95.25 266 GLN A CA 1
ATOM 2114 C C . GLN A 1 266 ? 5.056 6.153 -5.939 1.00 95.25 266 GLN A C 1
ATOM 2116 O O . GLN A 1 266 ? 6.156 6.297 -5.408 1.00 95.25 266 GLN A O 1
ATOM 2121 N N . MET A 1 267 ? 4.208 5.191 -5.564 1.00 96.69 267 MET A N 1
ATOM 2122 C CA . MET A 1 267 ? 4.534 4.142 -4.579 1.00 96.69 267 MET A CA 1
ATOM 2123 C C . MET A 1 267 ? 5.662 3.240 -5.097 1.00 96.69 267 MET A C 1
ATOM 2125 O O . MET A 1 267 ? 6.577 2.862 -4.377 1.00 96.69 267 MET A O 1
ATOM 2129 N N . VAL A 1 268 ? 5.554 2.986 -6.396 1.00 95.44 268 VAL A N 1
ATOM 2130 C CA . VAL A 1 268 ? 6.382 2.352 -7.413 1.00 95.44 268 VAL A CA 1
ATOM 2131 C C . VAL A 1 268 ? 7.775 2.884 -7.700 1.00 95.44 268 VAL A C 1
ATOM 2133 O O . VAL A 1 268 ? 8.449 2.398 -8.614 1.00 95.44 268 VAL A O 1
ATOM 2136 N N . PHE A 1 269 ? 8.196 3.948 -7.021 1.00 92.56 269 PHE A N 1
ATOM 2137 C CA . PHE A 1 269 ? 9.414 4.654 -7.392 1.0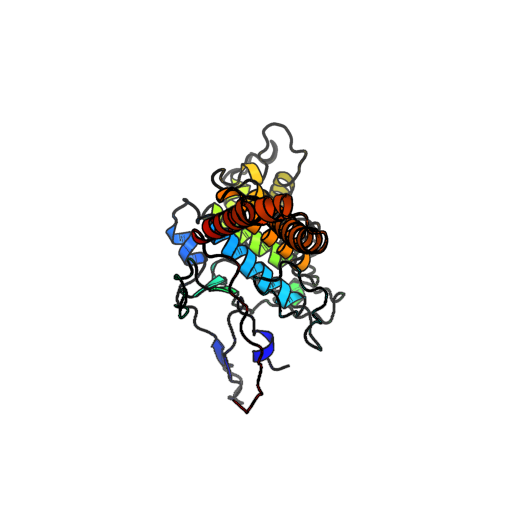0 92.56 269 PHE A CA 1
ATOM 2138 C C . PHE A 1 269 ? 10.606 4.122 -6.591 1.00 92.56 269 PHE A C 1
ATOM 2140 O O . PHE A 1 269 ? 10.564 4.206 -5.372 1.00 92.56 269 PHE A O 1
ATOM 2147 N N . PRO A 1 270 ? 11.698 3.618 -7.196 1.00 86.44 270 PRO A N 1
ATOM 2148 C CA . PRO A 1 270 ? 12.778 2.962 -6.447 1.00 86.44 270 PRO A CA 1
ATOM 2149 C C . PRO A 1 270 ? 13.664 3.909 -5.615 1.00 86.44 270 PRO A C 1
ATOM 2151 O O . PRO A 1 270 ? 14.418 3.450 -4.763 1.00 86.44 270 PRO A O 1
ATOM 2154 N N . GLY A 1 271 ? 13.600 5.225 -5.831 1.00 81.31 271 GLY A N 1
ATOM 2155 C CA . GLY A 1 271 ? 14.350 6.203 -5.032 1.00 81.31 271 GLY A CA 1
ATOM 2156 C C . GLY A 1 271 ? 13.647 6.642 -3.742 1.00 81.31 271 GLY A C 1
ATOM 2157 O O . GLY A 1 271 ? 12.508 6.279 -3.475 1.00 81.31 271 GLY A O 1
ATOM 2158 N N . GLN A 1 272 ? 14.310 7.507 -2.969 1.00 76.12 272 GLN A N 1
ATOM 2159 C CA . GLN A 1 272 ? 13.783 8.070 -1.711 1.00 76.12 272 GLN A CA 1
ATOM 2160 C C . GLN A 1 272 ? 12.684 9.133 -1.906 1.00 76.12 272 GLN A C 1
ATOM 2162 O O . GLN A 1 272 ? 12.229 9.729 -0.940 1.00 76.12 272 GLN A O 1
ATOM 2167 N N . TYR A 1 273 ? 12.253 9.384 -3.144 1.00 83.94 273 TYR A N 1
ATOM 2168 C CA . TYR A 1 273 ? 11.224 10.378 -3.463 1.00 83.94 273 TYR A CA 1
ATOM 2169 C C . TYR A 1 273 ? 9.791 9.864 -3.263 1.00 83.94 273 TYR A C 1
ATOM 2171 O O . TYR A 1 273 ? 8.844 10.559 -3.623 1.00 83.94 273 TYR A O 1
ATOM 2179 N N . ARG A 1 274 ? 9.618 8.658 -2.706 1.00 91.88 274 ARG A N 1
ATOM 2180 C CA . ARG A 1 274 ? 8.295 8.143 -2.351 1.00 91.88 274 ARG A CA 1
ATOM 2181 C C . ARG A 1 274 ? 7.697 8.996 -1.225 1.00 91.88 274 ARG A C 1
ATOM 2183 O O . ARG A 1 274 ? 8.394 9.239 -0.237 1.00 91.88 274 ARG A O 1
ATOM 2190 N N . PRO A 1 275 ? 6.433 9.435 -1.334 1.00 92.19 275 PRO A N 1
ATOM 2191 C CA . PRO A 1 275 ? 5.758 10.063 -0.210 1.00 92.19 275 PRO A CA 1
ATOM 2192 C C . PRO A 1 275 ? 5.569 9.026 0.913 1.00 92.19 275 PRO A C 1
ATOM 2194 O O . PRO A 1 275 ? 5.227 7.874 0.623 1.00 92.19 275 PRO A O 1
ATOM 2197 N N . PRO A 1 276 ? 5.793 9.391 2.185 1.00 92.06 276 PRO A N 1
ATOM 2198 C CA . PRO A 1 276 ? 5.484 8.514 3.304 1.00 92.06 276 PRO A CA 1
ATOM 2199 C C . PRO A 1 276 ? 3.959 8.353 3.441 1.00 92.06 276 PRO A C 1
ATOM 2201 O O . PRO A 1 276 ? 3.192 9.160 2.893 1.00 92.06 276 PRO A O 1
ATOM 2204 N N . PRO A 1 277 ? 3.495 7.290 4.120 1.00 92.69 277 PRO A N 1
ATOM 2205 C CA . PRO A 1 277 ? 2.092 6.888 4.095 1.00 92.69 277 PRO A CA 1
ATOM 2206 C C . PRO A 1 277 ? 1.146 7.973 4.633 1.00 92.69 277 PRO A C 1
ATOM 2208 O O . PRO A 1 277 ? 0.043 8.120 4.110 1.00 92.69 277 PRO A O 1
ATOM 2211 N N . GLU A 1 278 ? 1.585 8.794 5.589 1.00 88.88 278 GLU A N 1
ATOM 2212 C CA . GLU A 1 278 ? 0.814 9.912 6.144 1.00 88.88 278 GLU A CA 1
ATOM 2213 C C . GLU A 1 278 ? 0.510 11.030 5.133 1.00 88.88 278 GLU A C 1
ATOM 2215 O O . GLU A 1 278 ? -0.547 11.649 5.224 1.00 88.88 278 GLU A O 1
ATOM 2220 N N . PHE A 1 279 ? 1.383 11.264 4.145 1.00 90.19 279 PHE A N 1
ATOM 2221 C CA . PHE A 1 279 ? 1.133 12.244 3.078 1.00 90.19 279 PHE A CA 1
ATOM 2222 C C . PHE A 1 279 ? 0.422 11.615 1.882 1.00 90.19 279 PHE A C 1
ATOM 2224 O O . PHE A 1 279 ? -0.393 12.266 1.230 1.00 90.19 279 PHE A O 1
ATOM 2231 N N . LEU A 1 280 ? 0.715 10.345 1.595 1.00 93.06 280 LEU A N 1
ATOM 2232 C CA . LEU A 1 280 ? 0.122 9.643 0.463 1.00 93.06 280 LEU A CA 1
ATOM 2233 C C . LEU A 1 280 ? -1.346 9.277 0.712 1.00 93.06 280 LEU A C 1
ATOM 2235 O O . LEU A 1 280 ? -2.154 9.317 -0.212 1.00 93.06 280 LEU A O 1
ATOM 2239 N N . LEU A 1 281 ? -1.717 8.925 1.944 1.00 91.94 281 LEU A N 1
ATOM 2240 C CA . LEU A 1 281 ? -3.074 8.488 2.255 1.00 91.94 281 LEU A CA 1
ATOM 2241 C C . LEU A 1 281 ? -4.155 9.552 1.955 1.00 91.94 281 LEU A C 1
ATOM 2243 O O . LEU A 1 281 ? -5.107 9.191 1.261 1.00 91.94 281 LEU A O 1
ATOM 2247 N N . PRO A 1 282 ? -4.042 10.828 2.391 1.00 87.62 282 PRO A N 1
ATOM 2248 C CA . PRO A 1 282 ? -4.986 11.883 2.010 1.00 87.62 282 PRO A CA 1
ATOM 2249 C C . PRO A 1 282 ? -5.146 12.011 0.504 1.00 87.62 282 PRO A C 1
ATOM 2251 O O . PRO A 1 282 ? -6.264 12.054 0.006 1.00 87.62 282 PRO A O 1
ATOM 2254 N N . GLN A 1 283 ? -4.022 12.016 -0.217 1.00 90.88 283 GLN A N 1
ATOM 2255 C CA . GLN A 1 283 ? -4.001 12.138 -1.670 1.00 90.88 283 GLN A CA 1
ATOM 2256 C C . GLN A 1 283 ? -4.763 10.980 -2.326 1.00 90.88 283 GLN A C 1
ATOM 2258 O O . GLN A 1 283 ? -5.601 11.201 -3.195 1.00 90.88 283 GLN A O 1
ATOM 2263 N N . VAL A 1 284 ? -4.508 9.742 -1.893 1.00 91.88 284 VAL A N 1
ATOM 2264 C CA . VAL A 1 284 ? -5.200 8.547 -2.400 1.00 91.88 284 VAL A CA 1
ATOM 2265 C C . VAL A 1 284 ? -6.694 8.595 -2.088 1.00 91.88 284 VAL A C 1
ATOM 2267 O O . VAL A 1 284 ? -7.503 8.244 -2.944 1.00 91.88 284 VAL A O 1
ATOM 2270 N N . MET A 1 285 ? -7.071 9.025 -0.882 1.00 87.25 285 MET A N 1
ATOM 2271 C CA . MET A 1 285 ? -8.475 9.145 -0.484 1.00 87.25 285 MET A CA 1
ATOM 2272 C C . MET A 1 285 ? -9.206 10.237 -1.277 1.00 87.25 285 MET A C 1
ATOM 2274 O O . MET A 1 285 ? -10.313 9.984 -1.748 1.00 87.25 285 MET A O 1
ATOM 2278 N N . GLU A 1 286 ? -8.591 11.407 -1.476 1.00 86.19 286 GLU A N 1
ATOM 2279 C CA . GLU A 1 286 ? -9.147 12.495 -2.292 1.00 86.19 286 GLU A CA 1
ATOM 2280 C C . GLU A 1 286 ? -9.334 12.044 -3.745 1.00 86.19 286 GLU A C 1
ATOM 2282 O O . GLU A 1 286 ? -10.416 12.197 -4.311 1.00 86.19 286 GLU A O 1
ATOM 2287 N N . GLU A 1 287 ? -8.315 11.425 -4.342 1.00 89.81 287 GLU A N 1
ATOM 2288 C CA . GLU A 1 287 ? -8.381 10.934 -5.720 1.00 89.81 287 GLU A CA 1
ATOM 2289 C C . GLU A 1 287 ? -9.408 9.811 -5.891 1.00 89.81 287 GLU A C 1
ATOM 2291 O O . GLU A 1 287 ? -10.135 9.790 -6.885 1.00 89.81 287 GLU A O 1
ATOM 2296 N N . PHE A 1 288 ? -9.531 8.909 -4.914 1.00 88.00 288 PHE A N 1
ATOM 2297 C CA . PHE A 1 288 ? -10.583 7.894 -4.910 1.00 88.00 288 PHE A CA 1
ATOM 2298 C C . PHE A 1 288 ? -11.976 8.529 -4.821 1.00 88.00 288 PHE A C 1
ATOM 2300 O O . PHE A 1 288 ? -12.861 8.178 -5.602 1.00 88.00 288 PHE A O 1
ATOM 2307 N N . ALA A 1 289 ? -12.170 9.508 -3.935 1.00 81.44 289 ALA A N 1
ATOM 2308 C CA . ALA A 1 289 ? -13.439 10.217 -3.805 1.00 81.44 289 ALA A CA 1
ATOM 2309 C C . ALA A 1 289 ? -13.799 10.987 -5.088 1.00 81.44 289 ALA A C 1
ATOM 2311 O O . ALA A 1 289 ? -14.944 10.945 -5.541 1.00 81.44 289 ALA A O 1
ATOM 2312 N N . LEU A 1 290 ? -12.816 11.630 -5.729 1.00 81.75 290 LEU A N 1
ATOM 2313 C CA . LEU A 1 290 ? -12.983 12.263 -7.037 1.00 81.75 290 LEU A CA 1
ATOM 2314 C C . LEU A 1 290 ? -13.273 11.239 -8.136 1.00 81.75 290 LEU A C 1
ATOM 2316 O O . LEU A 1 290 ? -14.069 11.528 -9.026 1.00 81.75 290 LEU A O 1
ATOM 2320 N N . HIS A 1 291 ? -12.649 10.062 -8.104 1.00 78.75 291 HIS A N 1
ATOM 2321 C CA . HIS A 1 291 ? -12.898 8.986 -9.061 1.00 78.75 291 HIS A CA 1
ATOM 2322 C C . HIS A 1 291 ? -14.343 8.479 -8.960 1.00 78.75 291 HIS A C 1
ATOM 2324 O O . HIS A 1 291 ? -15.026 8.401 -9.983 1.00 78.75 291 HIS A O 1
ATOM 2330 N N . CYS A 1 292 ? -14.836 8.244 -7.740 1.00 74.81 292 CYS A N 1
ATOM 2331 C CA . CYS A 1 292 ? -16.232 7.882 -7.485 1.00 74.81 292 CYS A CA 1
ATOM 2332 C C . CYS A 1 292 ? -17.197 9.014 -7.888 1.00 74.81 292 CYS A C 1
ATOM 2334 O O . CYS A 1 292 ? -18.116 8.790 -8.669 1.00 74.81 292 CYS A O 1
ATOM 2336 N N . GLY A 1 293 ? -16.932 10.262 -7.479 1.00 62.28 293 GLY A N 1
ATOM 2337 C CA . GLY A 1 293 ? -17.788 11.412 -7.812 1.00 62.28 293 GLY A CA 1
ATOM 2338 C C . GLY A 1 293 ? -17.784 11.806 -9.299 1.00 62.28 293 GLY A C 1
ATOM 2339 O O . GLY A 1 293 ? -18.768 12.339 -9.813 1.00 62.28 293 GLY A O 1
ATOM 2340 N N . ARG A 1 294 ? -16.702 11.522 -10.041 1.00 53.16 294 ARG A N 1
ATOM 2341 C CA . ARG A 1 294 ? -16.651 11.683 -11.509 1.00 53.16 294 ARG A CA 1
ATOM 2342 C C . ARG A 1 294 ? -17.444 10.605 -12.241 1.00 53.16 294 ARG A C 1
ATOM 2344 O O . ARG A 1 294 ? -17.949 10.893 -13.324 1.00 53.16 294 ARG A O 1
ATOM 2351 N N . ALA A 1 295 ? -17.562 9.404 -11.674 1.00 50.47 295 ALA A N 1
ATOM 2352 C CA . ALA A 1 295 ? -18.439 8.364 -12.208 1.00 50.47 295 ALA A CA 1
ATOM 2353 C C . ALA A 1 295 ? -19.927 8.725 -12.035 1.00 50.47 295 ALA A C 1
ATOM 2355 O O . ALA A 1 295 ? -20.756 8.296 -12.835 1.00 50.47 295 ALA A O 1
ATOM 2356 N N . GLU A 1 296 ? -20.246 9.567 -11.047 1.00 45.22 296 GLU A N 1
ATOM 2357 C CA . GLU A 1 296 ? -21.623 9.882 -10.639 1.00 45.22 296 GLU A CA 1
ATOM 2358 C C . GLU A 1 296 ? -22.084 11.307 -10.985 1.00 45.22 296 GLU A C 1
ATOM 2360 O O . GLU A 1 296 ? -23.250 11.645 -10.803 1.00 45.22 296 GLU A O 1
ATOM 2365 N N . GLY A 1 297 ? -21.216 12.131 -11.579 1.00 46.06 297 GLY A N 1
ATOM 2366 C CA . GLY A 1 297 ? -21.622 13.401 -12.173 1.00 46.06 297 GLY A CA 1
ATOM 2367 C C . GLY A 1 297 ? -22.027 14.473 -11.161 1.00 46.06 297 GLY A C 1
ATOM 2368 O O . GLY A 1 297 ? -23.097 15.043 -11.305 1.00 46.06 297 GLY A O 1
ATOM 2369 N N . LEU A 1 298 ? -21.166 14.783 -10.187 1.00 48.59 298 LEU A N 1
ATOM 2370 C CA . LEU A 1 298 ? -20.927 16.118 -9.600 1.00 48.59 298 LEU A CA 1
ATOM 2371 C C . LEU A 1 298 ? -19.773 15.970 -8.588 1.00 48.59 298 LEU A C 1
ATOM 2373 O O . LEU A 1 298 ? -19.796 15.107 -7.721 1.00 48.59 298 LEU A O 1
ATOM 2377 N N . SER A 1 299 ? -18.720 16.779 -8.729 1.00 55.31 299 SER A N 1
ATOM 2378 C CA . SER A 1 299 ? -17.550 16.758 -7.829 1.00 55.31 299 SER A CA 1
ATOM 2379 C C . SER A 1 299 ? -17.944 17.134 -6.392 1.00 55.31 299 SER A C 1
ATOM 2381 O O . SER A 1 299 ? -18.821 17.974 -6.224 1.00 55.31 299 SER A O 1
ATOM 2383 N N . LEU A 1 300 ? -17.246 16.618 -5.369 1.00 53.34 300 LEU A N 1
ATOM 2384 C CA . LEU A 1 300 ? -17.390 17.045 -3.962 1.00 53.34 300 LEU A CA 1
ATOM 2385 C C . LEU A 1 300 ? -17.355 18.573 -3.811 1.00 53.34 300 LEU A C 1
ATOM 2387 O O . LEU A 1 300 ? -18.237 19.147 -3.185 1.00 53.34 300 LEU A O 1
ATOM 2391 N N . ARG A 1 301 ? -16.433 19.245 -4.514 1.00 57.75 301 ARG A N 1
ATOM 2392 C CA . ARG A 1 301 ? -16.374 20.719 -4.539 1.00 57.75 301 ARG A CA 1
ATOM 2393 C C . ARG A 1 301 ? -17.645 21.353 -5.102 1.00 57.75 301 ARG A C 1
ATOM 2395 O O . ARG A 1 301 ? -18.086 22.379 -4.620 1.00 57.75 301 ARG A O 1
ATOM 2402 N N . ALA A 1 302 ? -18.262 20.718 -6.095 1.00 62.12 302 ALA A N 1
ATOM 2403 C CA . ALA A 1 302 ? -19.520 21.194 -6.654 1.00 62.12 302 ALA A CA 1
ATOM 2404 C C . ALA A 1 302 ? -20.712 20.938 -5.714 1.00 62.12 302 ALA A C 1
ATOM 2406 O O . ALA A 1 302 ? -21.714 21.641 -5.821 1.00 62.12 302 ALA A O 1
ATOM 2407 N N . MET A 1 303 ? -20.628 19.956 -4.808 1.00 68.81 303 MET A N 1
ATOM 2408 C CA . MET A 1 303 ? -21.622 19.771 -3.746 1.00 68.81 303 MET A CA 1
ATOM 2409 C C . MET A 1 303 ? -21.445 20.802 -2.632 1.00 68.81 303 MET A C 1
ATOM 2411 O O . MET A 1 303 ? -22.445 21.356 -2.180 1.00 68.81 303 MET A O 1
ATOM 2415 N N . ASP A 1 304 ? -20.204 21.113 -2.253 1.00 73.94 304 ASP A N 1
ATOM 2416 C CA . ASP A 1 304 ? -19.901 22.192 -1.307 1.00 73.94 304 ASP A CA 1
ATOM 2417 C C . ASP A 1 304 ? -20.373 23.548 -1.853 1.00 73.94 304 ASP A C 1
ATOM 2419 O O . ASP A 1 304 ? -21.094 24.261 -1.158 1.00 73.94 304 ASP A O 1
ATOM 2423 N N . ASP A 1 305 ? -20.121 23.841 -3.135 1.00 73.75 305 ASP A N 1
ATOM 2424 C CA . ASP A 1 305 ? -20.621 25.051 -3.803 1.00 73.75 305 ASP A CA 1
ATOM 2425 C C . ASP A 1 305 ? -22.163 25.131 -3.786 1.00 73.75 305 ASP A C 1
ATOM 2427 O O . ASP A 1 305 ? -22.743 26.205 -3.618 1.00 73.75 305 ASP A O 1
ATOM 2431 N N . VAL A 1 306 ? -22.857 24.000 -3.975 1.00 76.56 306 VAL A N 1
ATOM 2432 C CA . VAL A 1 306 ? -24.332 23.934 -3.915 1.00 76.56 306 VAL A CA 1
ATOM 2433 C C . VAL A 1 306 ? -24.833 24.095 -2.477 1.00 76.56 306 VAL A C 1
ATOM 2435 O O . VAL A 1 306 ? -25.881 24.706 -2.262 1.00 76.56 306 VAL A O 1
ATOM 2438 N N . ARG A 1 307 ? -24.088 23.589 -1.489 1.00 81.56 307 ARG A N 1
ATOM 2439 C CA . ARG A 1 307 ? -24.407 23.725 -0.064 1.00 81.56 307 ARG A CA 1
ATOM 2440 C C . ARG A 1 307 ? -24.236 25.164 0.412 1.00 81.56 307 ARG A C 1
ATOM 2442 O O . ARG A 1 307 ? -25.119 25.663 1.106 1.00 81.56 307 ARG A O 1
ATOM 2449 N N . GLU A 1 308 ? -23.164 25.839 0.004 1.00 87.50 308 GLU A N 1
ATOM 2450 C CA . GLU A 1 308 ? -22.962 27.268 0.271 1.00 87.50 308 GLU A CA 1
ATOM 2451 C C . GLU A 1 308 ? -24.071 28.109 -0.372 1.00 87.50 308 GLU A C 1
ATOM 2453 O O . GLU A 1 308 ? -24.712 28.900 0.316 1.00 87.50 308 GLU A O 1
ATOM 2458 N N . GLN A 1 309 ? -24.414 27.847 -1.640 1.00 87.69 309 GLN A N 1
ATOM 2459 C CA . GLN A 1 309 ? -25.539 28.516 -2.313 1.00 87.69 309 GLN A CA 1
ATOM 2460 C C . GLN A 1 309 ? -26.876 28.309 -1.587 1.00 87.69 309 GLN A C 1
ATOM 2462 O O . GLN A 1 309 ? -27.711 29.214 -1.557 1.00 87.69 309 GLN A O 1
ATOM 2467 N N . LEU A 1 310 ? -27.100 27.127 -1.004 1.00 89.12 310 LEU A N 1
ATOM 2468 C CA . LEU A 1 310 ? -28.309 26.837 -0.235 1.00 89.12 310 LEU A CA 1
ATOM 2469 C C . LEU A 1 310 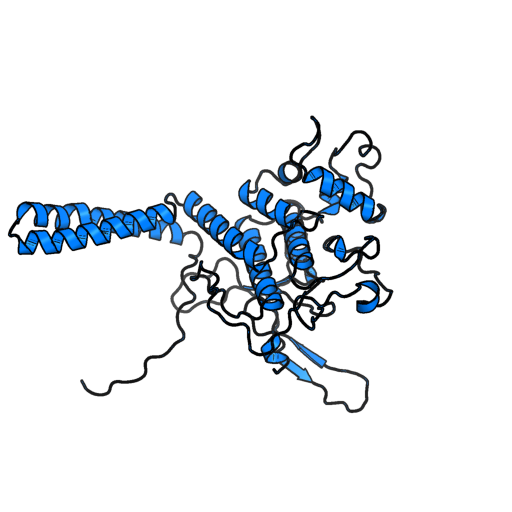? -28.342 27.621 1.084 1.00 89.12 310 LEU A C 1
ATOM 2471 O O . LEU A 1 310 ? -29.390 28.164 1.434 1.00 89.12 310 LEU A O 1
ATOM 2475 N N . ILE A 1 311 ? -27.211 27.706 1.791 1.00 87.88 311 ILE A N 1
ATOM 2476 C CA . ILE A 1 311 ? -27.080 28.493 3.026 1.00 87.88 311 ILE A CA 1
ATOM 2477 C C . ILE A 1 311 ? -27.327 29.977 2.734 1.00 87.88 311 ILE A C 1
ATOM 2479 O O . ILE A 1 311 ? -28.125 30.611 3.429 1.00 87.88 311 ILE A O 1
ATOM 2483 N N . ASP A 1 312 ? -26.718 30.508 1.673 1.00 91.25 312 ASP A N 1
ATOM 2484 C CA . ASP A 1 312 ? -26.889 31.902 1.260 1.00 91.25 312 ASP A CA 1
ATOM 2485 C C . ASP A 1 312 ? -28.345 32.204 0.882 1.00 91.25 312 ASP A C 1
ATOM 2487 O O . ASP A 1 312 ? -28.920 33.185 1.359 1.00 91.25 312 ASP A O 1
ATOM 2491 N N . ALA A 1 313 ? -28.992 31.323 0.110 1.00 89.94 313 ALA A N 1
ATOM 2492 C CA . ALA A 1 313 ? -30.400 31.475 -0.262 1.00 89.94 313 ALA A CA 1
ATOM 2493 C C . ALA A 1 313 ? -31.346 31.413 0.954 1.00 89.94 313 ALA A C 1
ATOM 2495 O O . ALA A 1 313 ? -32.353 32.128 1.008 1.00 89.94 313 ALA A O 1
ATOM 2496 N N . GLN A 1 314 ? -31.037 30.577 1.953 1.00 89.81 314 GLN A N 1
ATOM 2497 C CA . GLN A 1 314 ? -31.796 30.510 3.205 1.00 89.81 314 GLN A CA 1
ATOM 2498 C C . GLN A 1 314 ? -31.598 31.769 4.060 1.00 89.81 314 GLN A C 1
ATOM 2500 O O . GLN A 1 314 ? -32.573 32.278 4.621 1.00 89.81 314 GLN A O 1
ATOM 2505 N N . ALA A 1 315 ? -30.377 32.305 4.127 1.00 91.50 315 ALA A N 1
ATOM 2506 C CA . ALA A 1 315 ? -30.092 33.564 4.812 1.00 91.50 315 ALA A CA 1
ATOM 2507 C C . ALA A 1 315 ? -30.800 34.750 4.131 1.00 91.50 315 ALA A C 1
ATOM 2509 O O . ALA A 1 315 ? -31.449 35.558 4.801 1.00 91.50 315 ALA A O 1
ATOM 2510 N N . GLU A 1 316 ? -30.764 34.818 2.798 1.00 92.38 316 GLU A N 1
ATOM 2511 C CA . GLU A 1 316 ? -31.460 35.842 2.012 1.00 92.38 316 GLU A CA 1
ATOM 2512 C C . GLU A 1 316 ? -32.984 35.775 2.205 1.00 92.38 316 GLU A C 1
ATOM 2514 O O . GLU A 1 316 ? -33.648 36.808 2.340 1.00 92.38 316 GLU A O 1
ATOM 2519 N N . LEU A 1 317 ? -33.558 34.571 2.314 1.00 92.06 317 LEU A N 1
ATOM 2520 C CA . LEU A 1 317 ? -34.982 34.389 2.608 1.00 92.06 317 LEU A CA 1
ATOM 2521 C C . LEU A 1 317 ? -35.380 34.971 3.977 1.00 92.06 317 LEU A C 1
ATOM 2523 O O . LEU A 1 317 ? -36.479 35.513 4.122 1.00 92.06 317 LEU A O 1
ATOM 2527 N N . VAL A 1 318 ? -34.516 34.859 4.990 1.00 92.00 318 VAL A N 1
ATOM 2528 C CA . VAL A 1 318 ? -34.762 35.458 6.314 1.00 92.00 318 VAL A CA 1
ATOM 2529 C C . VAL A 1 318 ? -34.733 36.982 6.211 1.00 92.00 318 VAL A C 1
ATOM 2531 O O . VAL A 1 318 ? -35.694 37.639 6.616 1.00 92.00 318 VAL A O 1
ATOM 2534 N N . MET A 1 319 ? -33.698 37.536 5.577 1.00 92.81 319 MET A N 1
ATOM 2535 C CA . MET A 1 319 ? -33.532 38.985 5.423 1.00 92.81 319 MET A CA 1
ATOM 2536 C C . MET A 1 319 ? -34.667 39.629 4.608 1.00 92.81 319 MET A C 1
ATOM 2538 O O . MET A 1 319 ? -35.193 40.678 4.979 1.00 92.81 319 MET A O 1
ATOM 2542 N N . THR A 1 320 ? -35.098 38.993 3.515 1.00 90.00 320 THR A N 1
ATOM 2543 C CA . THR A 1 320 ? -36.190 39.496 2.656 1.00 90.00 320 THR A CA 1
ATOM 2544 C C . THR A 1 320 ? -37.552 39.460 3.350 1.00 90.00 320 THR A C 1
ATOM 2546 O O . THR A 1 320 ? -38.367 40.368 3.159 1.00 90.00 320 THR A O 1
ATOM 2549 N N . ARG A 1 321 ? -37.793 38.471 4.224 1.00 85.88 321 ARG A N 1
ATOM 2550 C CA . ARG A 1 321 ? -38.991 38.432 5.081 1.00 85.88 321 ARG A CA 1
ATOM 2551 C C . ARG A 1 321 ? -39.024 39.574 6.086 1.00 85.88 321 ARG A C 1
ATOM 2553 O O . ARG A 1 321 ? -40.084 40.167 6.275 1.00 85.88 321 ARG A O 1
ATOM 2560 N N . GLU A 1 322 ? -37.891 39.887 6.707 1.00 89.50 322 GLU A N 1
ATOM 2561 C CA . GLU A 1 322 ? -37.782 41.010 7.645 1.00 89.50 322 GLU A CA 1
ATOM 2562 C C . GLU A 1 322 ? -37.961 42.362 6.941 1.00 89.50 322 GLU A C 1
ATOM 2564 O O . GLU A 1 322 ? -38.590 43.268 7.486 1.00 89.50 322 GLU A O 1
ATOM 2569 N N . ALA A 1 323 ? -37.485 42.473 5.698 1.00 90.12 323 ALA A N 1
ATOM 2570 C CA . ALA A 1 323 ? -37.657 43.658 4.861 1.00 90.12 323 ALA A CA 1
ATOM 2571 C C . ALA A 1 323 ? -39.080 43.824 4.284 1.00 90.12 323 ALA A C 1
ATOM 2573 O O . ALA A 1 323 ? -39.397 44.881 3.738 1.00 90.12 323 ALA A O 1
ATOM 2574 N N . GLY A 1 324 ? -39.945 42.808 4.398 1.00 90.88 324 GLY A N 1
ATOM 2575 C CA . GLY A 1 324 ? -41.313 42.835 3.871 1.00 90.88 324 GLY A CA 1
ATOM 2576 C C . GLY A 1 324 ? -41.421 42.633 2.353 1.00 90.88 324 GLY A C 1
ATOM 2577 O O . GLY A 1 324 ? -42.482 42.900 1.784 1.00 90.88 324 GLY A O 1
ATOM 2578 N N . ASP A 1 325 ? -40.366 42.148 1.692 1.00 91.94 325 ASP A N 1
ATOM 2579 C CA . ASP A 1 325 ? -40.384 41.828 0.262 1.00 91.94 325 ASP A CA 1
ATOM 2580 C C . ASP A 1 325 ? -40.986 40.433 0.029 1.00 91.94 325 ASP A C 1
ATOM 2582 O O . ASP A 1 325 ? -40.308 39.402 -0.024 1.00 91.94 325 ASP A O 1
ATOM 2586 N N . ALA A 1 326 ? -42.315 40.407 -0.074 1.00 88.69 326 ALA A N 1
ATOM 2587 C CA . ALA A 1 326 ? -43.082 39.178 -0.222 1.00 88.69 326 ALA A CA 1
ATOM 2588 C C . ALA A 1 326 ? -42.858 38.463 -1.566 1.00 88.69 326 ALA A C 1
ATOM 2590 O O . ALA A 1 326 ? -43.103 37.257 -1.646 1.00 88.69 326 ALA A O 1
ATOM 2591 N N . GLU A 1 327 ? -42.430 39.173 -2.614 1.00 90.38 327 GLU A N 1
ATOM 2592 C CA . GLU A 1 327 ? -42.256 38.595 -3.950 1.00 90.38 327 GLU A CA 1
ATOM 2593 C C . GLU A 1 327 ? -40.927 37.841 -4.040 1.00 90.38 327 GLU A C 1
ATOM 2595 O O . GLU A 1 327 ? -40.920 36.658 -4.388 1.00 90.38 327 GLU A O 1
ATOM 2600 N N . THR A 1 328 ? -39.832 38.455 -3.584 1.00 88.00 328 THR A N 1
ATOM 2601 C CA . THR A 1 328 ? -38.515 37.800 -3.517 1.00 88.00 328 THR A CA 1
ATOM 2602 C C . THR A 1 328 ? -38.526 36.610 -2.553 1.00 88.00 328 THR A C 1
ATOM 2604 O O . THR A 1 328 ? -38.068 35.518 -2.899 1.00 88.00 328 THR A O 1
ATOM 2607 N N . ALA A 1 329 ? -39.154 36.761 -1.380 1.00 87.25 329 ALA A N 1
ATOM 2608 C CA . ALA A 1 329 ? -39.294 35.669 -0.415 1.00 87.25 329 ALA A CA 1
ATOM 2609 C C . ALA A 1 329 ? -40.136 34.495 -0.952 1.00 87.25 329 ALA A C 1
ATOM 2611 O O . ALA A 1 329 ? -39.941 33.344 -0.546 1.00 87.25 329 ALA A O 1
ATOM 2612 N N . LYS A 1 330 ? -41.091 34.763 -1.853 1.00 91.94 330 LYS A N 1
ATOM 2613 C CA . LYS A 1 330 ? -41.881 33.716 -2.508 1.00 91.94 330 LYS A CA 1
ATOM 2614 C C . LYS A 1 330 ? -41.024 32.938 -3.506 1.00 91.94 330 LYS A C 1
ATOM 2616 O O . LYS A 1 330 ? -41.017 31.716 -3.414 1.00 91.94 330 LYS A O 1
ATOM 2621 N N . THR A 1 331 ? -40.276 33.626 -4.369 1.00 92.56 331 THR A N 1
ATOM 2622 C CA . THR A 1 331 ? -39.390 33.013 -5.377 1.00 92.56 331 THR A CA 1
ATOM 2623 C C . THR A 1 331 ? -38.300 32.152 -4.738 1.00 92.56 331 THR A C 1
ATOM 2625 O O . THR A 1 331 ? -38.121 30.997 -5.122 1.00 92.56 331 THR A O 1
ATOM 2628 N N . LEU A 1 332 ? -37.625 32.659 -3.698 1.00 89.25 332 LEU A N 1
ATOM 2629 C CA . LEU A 1 332 ? -36.606 31.888 -2.974 1.00 89.25 332 LEU A CA 1
ATOM 2630 C C . LEU A 1 332 ? -37.184 30.597 -2.377 1.00 89.25 332 LEU A C 1
ATOM 2632 O O . LEU A 1 332 ? -36.558 29.542 -2.452 1.00 89.25 332 LEU A O 1
ATOM 2636 N N . ARG A 1 333 ? -38.399 30.670 -1.816 1.00 91.62 333 ARG A N 1
ATOM 2637 C CA . ARG A 1 333 ? -39.057 29.534 -1.157 1.00 91.62 333 ARG A CA 1
ATOM 2638 C C . ARG A 1 333 ? -39.629 28.508 -2.134 1.00 91.62 333 ARG A C 1
ATOM 2640 O O . ARG A 1 333 ? -39.644 27.329 -1.793 1.00 91.62 333 ARG A O 1
ATOM 2647 N N . SER A 1 334 ? -40.184 28.937 -3.268 1.00 85.25 334 SER A N 1
ATOM 2648 C CA . SER A 1 334 ? -40.862 28.027 -4.199 1.00 85.25 334 SER A CA 1
ATOM 2649 C C . SER A 1 334 ? -39.943 27.452 -5.267 1.00 85.25 334 SER A C 1
ATOM 2651 O O . SER A 1 334 ? -40.207 26.340 -5.719 1.00 85.25 334 SER A O 1
ATOM 2653 N N . ASP A 1 335 ? -38.886 28.178 -5.643 1.00 91.81 335 ASP A N 1
ATOM 2654 C CA . ASP A 1 335 ? -38.114 27.858 -6.843 1.00 91.81 335 ASP A CA 1
ATOM 2655 C C . ASP A 1 335 ? -36.641 27.596 -6.498 1.00 91.81 335 ASP A C 1
ATOM 2657 O O . ASP A 1 335 ? -36.133 26.504 -6.746 1.00 91.81 335 ASP A O 1
ATOM 2661 N N . THR A 1 336 ? -35.955 28.563 -5.877 1.00 89.44 336 THR A N 1
ATOM 2662 C CA . THR A 1 336 ? -34.496 28.491 -5.674 1.00 89.44 336 THR A CA 1
ATOM 2663 C C . THR A 1 336 ? -34.088 27.429 -4.652 1.00 89.44 336 THR A C 1
ATOM 2665 O O . THR A 1 336 ? -33.252 26.580 -4.958 1.00 89.44 336 THR A O 1
ATOM 2668 N N . ILE A 1 337 ? -34.673 27.450 -3.449 1.00 89.81 337 ILE A N 1
ATOM 2669 C CA . ILE A 1 337 ? -34.326 26.500 -2.379 1.00 89.81 337 ILE A CA 1
ATOM 2670 C C . ILE A 1 337 ? -34.674 25.055 -2.780 1.00 89.81 337 ILE A C 1
ATOM 2672 O O . ILE A 1 337 ? -33.776 24.217 -2.712 1.00 89.81 337 ILE A O 1
ATOM 2676 N N . PRO A 1 338 ? -35.888 24.744 -3.286 1.00 89.94 338 PRO A N 1
ATOM 2677 C CA . PRO A 1 338 ? -36.219 23.380 -3.701 1.00 89.94 338 PRO A CA 1
ATOM 2678 C C . PRO A 1 338 ? -35.317 22.844 -4.817 1.00 89.94 338 PRO A C 1
ATOM 2680 O O . PRO A 1 338 ? -34.971 21.666 -4.806 1.00 89.94 338 PRO A O 1
ATOM 2683 N N . LEU A 1 339 ? -34.891 23.695 -5.759 1.00 85.69 339 LEU A N 1
ATOM 2684 C CA . LEU A 1 339 ? -33.967 23.296 -6.823 1.00 85.69 339 LEU A CA 1
ATOM 2685 C C . LEU A 1 339 ? -32.570 22.961 -6.276 1.00 85.69 339 LEU A C 1
ATOM 2687 O O . LEU A 1 339 ? -31.944 22.004 -6.731 1.00 85.69 339 LEU A O 1
ATOM 2691 N N . LEU A 1 340 ? -32.064 23.738 -5.313 1.00 82.75 340 LEU A N 1
ATOM 2692 C CA . LEU A 1 340 ? -30.777 23.463 -4.666 1.00 82.75 340 LEU A CA 1
ATOM 2693 C C . LEU A 1 340 ? -30.849 22.206 -3.787 1.00 82.75 340 LEU A C 1
ATOM 2695 O O . LEU A 1 340 ? -29.940 21.380 -3.844 1.00 82.75 340 LEU A O 1
ATOM 2699 N N . GLU A 1 341 ? -31.949 22.011 -3.055 1.00 85.81 341 GLU A N 1
ATOM 2700 C CA . GLU A 1 341 ? -32.223 20.787 -2.291 1.00 85.81 341 GLU A CA 1
ATOM 2701 C C . GLU A 1 341 ? -32.322 19.558 -3.206 1.00 85.81 341 GLU A C 1
ATOM 2703 O O . GLU A 1 341 ? -31.744 18.517 -2.900 1.00 85.81 341 GLU A O 1
ATOM 2708 N N . GLU A 1 342 ? -32.986 19.675 -4.360 1.00 81.31 342 GLU A N 1
ATOM 2709 C CA . GLU A 1 342 ? -33.066 18.606 -5.359 1.00 81.31 342 GLU A CA 1
ATOM 2710 C C . GLU A 1 342 ? -31.690 18.289 -5.959 1.00 81.31 342 GLU A C 1
ATOM 2712 O O . GLU A 1 342 ? -31.334 17.117 -6.093 1.00 81.31 342 GLU A O 1
ATOM 2717 N N . ARG A 1 343 ? -30.887 19.308 -6.291 1.00 77.12 343 ARG A N 1
ATOM 2718 C CA . ARG A 1 343 ? -29.515 19.113 -6.789 1.00 77.12 343 ARG A CA 1
ATOM 2719 C C . ARG A 1 343 ? -28.628 18.428 -5.755 1.00 77.12 343 ARG A C 1
ATOM 2721 O O . ARG A 1 343 ? -27.881 17.527 -6.129 1.00 77.12 343 ARG A O 1
ATOM 2728 N N . LEU A 1 344 ? -28.740 18.807 -4.483 1.00 76.38 344 LEU A N 1
ATOM 2729 C CA . LEU A 1 344 ? -28.015 18.165 -3.388 1.00 76.38 344 LEU A CA 1
ATOM 2730 C C . LEU A 1 344 ? -28.485 16.712 -3.205 1.00 76.38 344 LEU A C 1
ATOM 2732 O O . LEU A 1 344 ? -27.669 15.800 -3.194 1.00 76.38 344 LEU A O 1
ATOM 2736 N N . ALA A 1 345 ? -29.799 16.470 -3.182 1.00 71.12 345 ALA A N 1
ATOM 2737 C CA . ALA A 1 345 ? -30.378 15.132 -3.045 1.00 71.12 345 ALA A CA 1
ATOM 2738 C C . ALA A 1 345 ? -30.069 14.205 -4.233 1.00 71.12 345 ALA A C 1
ATOM 2740 O O . ALA A 1 345 ? -30.010 12.987 -4.073 1.00 71.12 345 ALA A O 1
ATOM 2741 N N . ASN A 1 346 ? -29.904 14.754 -5.436 1.00 64.06 346 ASN A N 1
ATOM 2742 C CA . ASN A 1 346 ? -29.532 13.987 -6.622 1.00 64.06 346 ASN A CA 1
ATOM 2743 C C . ASN A 1 346 ? -28.019 13.736 -6.697 1.00 64.06 346 ASN A C 1
ATOM 2745 O O . ASN A 1 346 ? -27.628 12.673 -7.168 1.00 64.06 346 ASN A O 1
ATOM 2749 N N . GLY A 1 347 ? -27.189 14.650 -6.178 1.00 59.34 347 GLY A N 1
ATOM 2750 C CA . GLY A 1 347 ? -25.765 14.392 -5.934 1.00 59.34 347 GLY A CA 1
ATOM 2751 C C . GLY A 1 347 ? -25.557 13.259 -4.923 1.00 59.34 347 GLY A C 1
ATOM 2752 O O . GLY A 1 347 ? -24.802 12.331 -5.193 1.00 59.34 347 GLY A O 1
ATOM 2753 N N . VAL A 1 348 ? -26.325 13.266 -3.828 1.00 48.41 348 VAL A N 1
ATOM 2754 C CA . VAL A 1 348 ? -26.311 12.211 -2.796 1.00 48.41 348 VAL A CA 1
ATOM 2755 C C . VAL A 1 348 ? -26.835 10.874 -3.339 1.00 48.41 348 VAL A C 1
ATOM 2757 O O . VAL A 1 348 ? -26.238 9.832 -3.099 1.00 48.41 348 VAL A O 1
ATOM 2760 N N . ARG A 1 349 ? -27.900 10.874 -4.156 1.00 41.59 349 ARG A N 1
ATOM 2761 C CA . ARG A 1 349 ? -28.422 9.638 -4.779 1.00 41.59 349 ARG A CA 1
ATOM 2762 C C . ARG A 1 349 ? -27.490 9.009 -5.817 1.00 41.59 349 ARG A C 1
ATOM 2764 O O . ARG A 1 349 ? -27.635 7.820 -6.099 1.00 41.59 349 ARG A O 1
ATOM 2771 N N . GLY A 1 350 ? -26.561 9.777 -6.389 1.00 41.84 350 GLY A N 1
ATOM 2772 C CA . GLY A 1 350 ? -25.462 9.237 -7.193 1.00 41.84 350 GLY A CA 1
ATOM 2773 C C . GLY A 1 350 ? -24.575 8.315 -6.356 1.00 41.84 350 GLY A C 1
ATOM 2774 O O . GLY A 1 350 ? -24.366 7.169 -6.754 1.00 41.84 350 GLY A O 1
ATOM 2775 N N . GLN A 1 351 ? -24.213 8.769 -5.149 1.00 41.28 351 GLN A N 1
ATOM 2776 C CA . GLN A 1 351 ? -23.334 8.083 -4.188 1.00 41.28 351 GLN A CA 1
ATOM 2777 C C . GLN A 1 351 ? -23.899 6.765 -3.632 1.00 41.28 351 GLN A C 1
ATOM 2779 O O . GLN A 1 351 ? -23.161 5.959 -3.069 1.00 41.28 351 GLN A O 1
ATOM 2784 N N . ASP A 1 352 ? -25.191 6.486 -3.822 1.00 37.03 352 ASP A N 1
ATOM 2785 C CA . ASP A 1 352 ? -25.862 5.280 -3.311 1.00 37.03 352 ASP A CA 1
ATOM 2786 C C . ASP A 1 352 ? -25.601 4.004 -4.146 1.00 37.03 352 ASP A C 1
ATOM 2788 O O . ASP A 1 352 ? -26.054 2.898 -3.790 1.00 37.03 352 ASP A O 1
ATOM 2792 N N . THR A 1 353 ? -24.906 4.122 -5.286 1.00 37.69 353 THR A N 1
ATOM 2793 C CA . THR A 1 353 ? -24.623 2.976 -6.172 1.00 37.69 353 THR A CA 1
ATOM 2794 C C . THR A 1 353 ? -23.305 2.264 -5.871 1.00 37.69 353 THR A C 1
ATOM 2796 O O . THR A 1 353 ? -23.212 1.057 -6.117 1.00 37.69 353 THR A O 1
ATOM 2799 N N . TYR A 1 354 ? -22.361 2.932 -5.207 1.00 39.44 354 TYR A N 1
ATOM 2800 C CA . TYR A 1 354 ? -21.163 2.331 -4.624 1.00 39.44 354 TYR A CA 1
ATOM 2801 C C . TYR A 1 354 ? -21.016 2.822 -3.186 1.00 39.44 354 TYR A C 1
ATOM 2803 O O . TYR A 1 354 ? -20.783 4.000 -2.979 1.00 39.44 354 TYR A O 1
ATOM 2811 N N . GLY A 1 355 ? -21.179 1.901 -2.221 1.00 39.59 355 GLY A N 1
ATOM 2812 C CA . GLY A 1 355 ? -21.261 2.166 -0.776 1.00 39.59 355 GLY A CA 1
ATOM 2813 C C . GLY A 1 355 ? -20.546 3.441 -0.335 1.00 39.59 355 GLY A C 1
ATOM 2814 O O . GLY A 1 355 ? -19.315 3.502 -0.371 1.00 39.59 355 GLY A O 1
ATOM 2815 N N . SER A 1 356 ? -21.350 4.441 0.027 1.00 35.00 356 SER A N 1
ATOM 2816 C CA . SER A 1 356 ? -20.904 5.776 0.390 1.00 35.00 356 SER A CA 1
ATOM 2817 C C . SER A 1 356 ? -19.884 5.725 1.528 1.00 35.00 356 SER A C 1
ATOM 2819 O O . SER A 1 356 ? -19.953 4.910 2.449 1.00 35.00 356 SER A O 1
ATOM 2821 N N . ALA A 1 357 ? -18.918 6.637 1.468 1.00 37.22 357 ALA A N 1
ATOM 2822 C CA . ALA A 1 357 ? -17.910 6.852 2.500 1.00 37.22 357 ALA A CA 1
ATOM 2823 C C . ALA A 1 357 ? -18.477 7.511 3.784 1.00 37.22 357 ALA A C 1
ATOM 2825 O O . ALA A 1 357 ? -17.701 7.992 4.605 1.00 37.22 357 ALA A O 1
ATOM 2826 N N . GLU A 1 358 ? -19.804 7.549 3.968 1.00 34.09 358 GLU A N 1
ATOM 2827 C CA . GLU A 1 358 ? -20.470 8.368 4.993 1.00 34.09 358 GLU A CA 1
ATOM 2828 C C . GLU A 1 358 ? -20.749 7.671 6.339 1.00 34.09 358 GLU A C 1
ATOM 2830 O O . GLU A 1 358 ? -21.088 8.356 7.299 1.00 34.09 358 GLU A O 1
ATOM 2835 N N . GLU A 1 359 ? -20.559 6.357 6.501 1.00 40.66 359 GLU A N 1
ATOM 2836 C CA . GLU A 1 359 ? -20.927 5.681 7.761 1.00 40.66 359 GLU A CA 1
ATOM 2837 C C . GLU A 1 359 ? -19.743 5.127 8.559 1.00 40.66 359 GLU A C 1
ATOM 2839 O O . GLU A 1 359 ? -19.412 3.946 8.485 1.00 40.66 359 GLU A O 1
ATOM 2844 N N . TYR A 1 360 ? -19.140 5.987 9.387 1.00 31.73 360 TYR A N 1
ATOM 2845 C CA . TYR A 1 360 ? -18.334 5.596 10.557 1.00 31.73 360 TYR A CA 1
ATOM 2846 C C . TYR A 1 360 ? -18.484 6.593 11.728 1.00 31.73 360 TYR A C 1
ATOM 2848 O O . TYR A 1 360 ? -17.530 6.854 12.458 1.00 31.73 360 TYR A O 1
ATOM 2856 N N . VAL A 1 361 ? -19.681 7.159 11.930 1.00 26.84 361 VAL A N 1
ATOM 2857 C CA . VAL A 1 361 ? -19.978 8.029 13.083 1.00 26.84 361 VAL A CA 1
ATOM 2858 C C . VAL A 1 361 ? -21.182 7.492 13.850 1.00 26.84 361 VAL A C 1
ATOM 2860 O O . VAL A 1 361 ? -22.318 7.850 13.566 1.00 26.84 361 VAL A O 1
ATOM 2863 N N . SER A 1 362 ? -20.925 6.661 14.857 1.00 29.84 362 SER A N 1
ATOM 2864 C CA . SER A 1 362 ? -21.703 6.677 16.100 1.00 29.84 362 SER A CA 1
ATOM 2865 C C . SER A 1 362 ? -20.965 5.866 17.158 1.00 29.84 362 SER A C 1
ATOM 2867 O O . SER A 1 362 ? -21.104 4.652 17.198 1.00 29.84 362 SER A O 1
ATOM 2869 N N . ASP A 1 363 ? -20.168 6.542 17.978 1.00 30.25 363 ASP A N 1
ATOM 2870 C CA . ASP A 1 363 ? -19.907 6.153 19.365 1.00 30.25 363 ASP A CA 1
ATOM 2871 C C . ASP A 1 363 ? -19.296 7.372 20.067 1.00 30.25 363 ASP A C 1
ATOM 2873 O O . ASP A 1 363 ? -18.096 7.607 19.969 1.00 30.25 363 ASP A O 1
ATOM 2877 N N . LEU A 1 364 ? -20.156 8.193 20.685 1.00 27.00 364 LEU A N 1
ATOM 2878 C CA . LEU A 1 364 ? -19.875 9.042 21.855 1.00 27.00 364 LEU A CA 1
ATOM 2879 C C . LEU A 1 364 ? -21.189 9.689 22.353 1.00 27.00 364 LEU A C 1
ATOM 2881 O O . LEU A 1 364 ? -21.698 10.654 21.794 1.00 27.00 364 LEU A O 1
ATOM 2885 N N . GLU A 1 365 ? -21.740 9.021 23.366 1.00 33.16 365 GLU A N 1
ATOM 2886 C CA . GLU A 1 365 ? -22.604 9.423 24.492 1.00 33.16 365 GLU A CA 1
ATOM 2887 C C . GLU A 1 365 ? -23.310 10.796 24.509 1.00 33.16 365 GLU A C 1
ATOM 2889 O O . GLU A 1 365 ? -22.671 11.842 24.460 1.00 33.16 365 GLU A O 1
ATOM 2894 N N . ILE A 1 366 ? -24.615 10.772 24.831 1.00 25.70 366 ILE A N 1
ATOM 2895 C CA . ILE A 1 366 ? -25.229 11.727 25.772 1.00 25.70 366 ILE A CA 1
ATOM 2896 C C . ILE A 1 366 ? -26.141 10.945 26.734 1.00 25.70 366 ILE A C 1
ATOM 2898 O O . ILE A 1 366 ? -27.238 10.518 26.369 1.00 25.70 366 ILE A O 1
ATOM 2902 N N . GLU A 1 367 ? -25.665 10.758 27.968 1.00 30.17 367 GLU A N 1
ATOM 2903 C CA . GLU A 1 367 ? -26.519 10.625 29.152 1.00 30.17 367 GLU A CA 1
ATOM 2904 C C . GLU A 1 367 ? -27.110 11.996 29.543 1.00 30.17 367 GLU A C 1
ATOM 2906 O O . GLU A 1 367 ? -26.549 13.047 29.239 1.00 30.17 367 GLU A O 1
ATOM 2911 N N . ASP A 1 368 ? -28.219 11.920 30.285 1.00 30.16 368 ASP A N 1
ATOM 2912 C CA . ASP A 1 368 ? -28.998 12.959 30.973 1.00 30.16 368 ASP A CA 1
ATOM 2913 C C . ASP A 1 368 ? -30.009 13.807 30.174 1.00 30.16 368 ASP A C 1
ATOM 2915 O O . ASP A 1 368 ? -29.696 14.838 29.587 1.00 30.16 368 ASP A O 1
ATOM 2919 N N . ALA A 1 369 ? -31.298 13.465 30.332 1.00 25.94 369 ALA A N 1
ATOM 2920 C CA . ALA A 1 369 ? -32.167 14.229 31.239 1.00 25.94 369 ALA A CA 1
ATOM 2921 C C . ALA A 1 369 ? -33.502 13.518 31.540 1.00 25.94 369 ALA A C 1
ATOM 2923 O O . ALA A 1 369 ? -34.310 13.197 30.671 1.00 25.94 369 ALA A O 1
ATOM 2924 N N . VAL A 1 370 ? -33.728 13.349 32.838 1.00 32.88 370 VAL A N 1
ATOM 2925 C CA . VAL A 1 370 ? -35.005 13.124 33.518 1.00 32.88 370 VAL A CA 1
ATOM 2926 C C . VAL A 1 370 ? -35.935 14.341 33.320 1.00 32.88 370 VAL A C 1
ATOM 2928 O O . VAL A 1 370 ? -35.464 15.473 33.364 1.00 32.88 370 VAL A O 1
ATOM 2931 N N . LEU A 1 371 ? -37.251 14.076 33.231 1.00 31.34 371 LEU A N 1
ATOM 2932 C CA . LEU A 1 371 ? -38.433 14.973 33.289 1.00 31.34 371 LEU A CA 1
ATOM 2933 C C . LEU A 1 371 ? -39.095 15.345 31.951 1.00 31.34 371 LEU A C 1
ATOM 2935 O O . LEU A 1 371 ? -38.634 16.216 31.218 1.00 31.34 371 LEU A O 1
ATOM 2939 N N . GLY A 1 372 ? -40.273 14.746 31.745 1.00 34.25 372 GLY A N 1
ATOM 2940 C CA . GLY A 1 372 ? -41.260 15.057 30.712 1.00 34.25 372 GLY A CA 1
ATOM 2941 C C . GLY A 1 372 ? -42.312 13.968 30.620 1.00 34.25 372 GLY A C 1
ATOM 2942 O O . GLY A 1 372 ? -42.280 13.253 29.600 1.00 34.25 372 GLY A O 1
#

Secondary structure (DSSP, 8-state):
--HHHHT--TTBPPEEEEE---SSSS--EEEE---TT-BHHHHHHHTTTS---HHHHHHHHHHHHHHHHHHHH------TT--S--TT-PPPTT---EE-----GGGEEE-PPPPPTTSPPPSS--EEE---TT-EE-SSTT--EEHHHHH-S--TTTTSS---GGGSTTSTT-EEPSS-HHHHHHHHHHHHHHHHSS-HHHHHHHS---TTTGGGTT--GGGS-HHHHHHHHHHHT-TTPPTTPPPHHHHS-TTS-HHHHHHHHHHT-SSTTSPPHHHHHHHHHHHHHHHHHHHHTS-HHHHHHHHHHHHHHHHHHHHHHHTT-HHHHHHIIIIIHHHHHHHHHHHHHHHTTS--TT--------------

InterPro domains:
  IPR000719 Protein kinase domain [PS50011] (1-289)
  IPR011009 Protein kinase-like domain superfamily [SSF56112] (7-215)
  IPR050660 NEK Serine/Threonine Protein Kinase [PTHR43671] (7-267)

Radius of gyration: 24.98 Å; chains: 1; bounding box: 68×68×62 Å